Protein AF-A0A7S1CZY0-F1 (afdb_monomer)

Foldseek 3Di:
DVVVVVVVCCVQFNFWAWKWWWADDAQNLQFIWTWTDGAPDIDIFGPGGQPVNDDLVPDPPCPDPVSVVVQQLLQWDQDPPPSPDTDGDPSGNHDTDMDTDHPPGPVVSVVVVVVVVDDDPVRVVPGDSPDHRPPDPDPDDDDPDDDPDTQKDKDKAFAPDKDWAFDDQQKKKWWFKKFKHFDPVLQQFFAWKWKFWDPDPVDPPTDTPDIAHPPPRGMDTDGDIDHWDFDFDPDVDDDDTDTGTGIIHMHTDTPDPDDDPRRRGMMMIIMIGMDGDPPPPPPPPPPPPDPPPPPDDDDDDDDDDDDDD

Nearest PDB structures (foldseek):
  7vmf-assembly1_E  TM=8.086E-01  e=1.384E-05  Arabidopsis thaliana
  1xe0-assembly2_H  TM=6.151E-01  e=1.421E-04  Xenopus laevis
  1xb9-assembly2_F  TM=5.468E-01  e=1.027E-04  Xenopus laevis
  1xe0-assembly1_E  TM=5.541E-01  e=1.208E-04  Xenopus laevis
  1xb9-assembly2_G  TM=5.543E-01  e=1.208E-04  Xenopus laevis

Sequence (309 aa):
NNNNETKDLEDKYGCILRSKGICWIAGRDDHEIGWHQAGRIIHFNAAKEWYCRTSPDEWDGVDTEEVRALVEAKFYETDNETQKNRVRCEYGDRRQELVFIGTRLQQTALEQALENCLMNDDEMQTHDMDLPMGYYPDPIIPFPVPCMGSQSLFVTARHGQKLHLQIFPEYSFTLDNLALNMGIDDEEDVKAVKVWLDNSYHADRGVLLATLRPQVYEQHSISLPLLPREEQHNHEHGDEAVITDRIIRVEVIPEKHQTKDLMLLCEVHIAGRFEPLPYSALEHEHDDEDDDEEEVDEDGEDCNGCDAN

Organism: Cyclophora tenuis (NCBI:txid216820)

Radius of gyration: 28.57 Å; Cα contacts (8 Å, |Δi|>4): 500; chains: 1; bounding box: 66×59×115 Å

pLDDT: mean 76.85, std 17.93, range [28.66, 96.19]

Solvent-accessible surface area (backbone atoms only — not comparable to full-atom values): 18777 Å² total; per-residue (Å²): 117,67,74,57,55,56,47,54,48,32,75,56,37,17,48,66,46,33,34,43,36,37,33,65,46,90,64,43,69,64,35,37,27,31,39,41,32,49,54,84,49,74,49,78,44,69,62,44,69,39,70,72,80,49,58,86,92,70,48,85,90,51,88,42,72,70,52,41,52,57,55,59,50,48,29,37,44,66,40,87,88,68,76,72,53,70,45,73,39,93,72,31,56,72,56,76,47,78,48,80,42,60,49,77,61,30,61,71,52,46,52,53,55,54,58,71,69,48,79,49,77,70,53,56,73,69,58,57,80,84,50,59,77,71,77,48,96,66,92,68,79,86,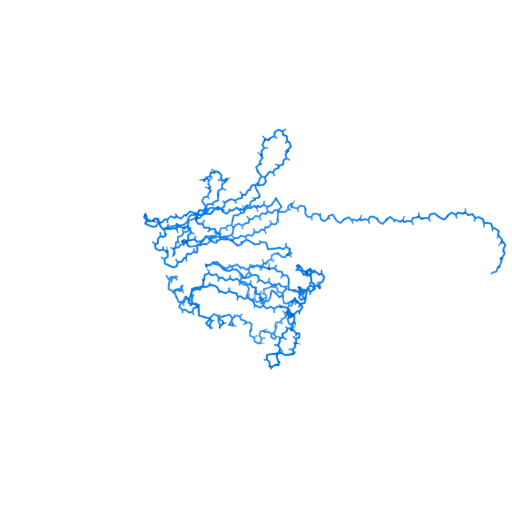77,85,78,82,78,85,63,69,48,58,47,79,46,78,42,27,36,86,40,73,42,76,43,78,50,55,85,47,32,33,38,33,40,41,36,40,32,57,29,64,54,84,90,44,49,85,49,40,56,32,37,38,36,28,44,30,79,47,95,90,43,98,69,40,50,79,75,49,76,32,22,68,99,77,36,39,65,47,80,44,87,45,78,41,66,47,39,72,50,83,73,95,56,102,73,76,95,70,73,46,75,46,60,46,31,41,37,35,46,76,40,59,59,53,99,70,88,64,75,59,55,79,45,40,37,36,40,39,35,29,35,51,45,74,41,100,77,50,85,76,71,78,82,72,78,77,76,74,86,78,77,82,81,76,81,82,83,86,83,84,85,87,80,84,84,88,134

Mean predicted aligned error: 13.78 Å

InterPro domains:
  IPR011629 Zinc chaperone CobW-like, C-terminal [PF07683] (11-118)
  IPR011629 Zinc chaperone CobW-like, C-terminal [SM00833] (9-118)
  IPR036627 CobW-like, C-terminal domain superfamily [G3DSA:3.30.1220.10] (3-118)
  IPR051927 Zinc Chaperone and cDPG Synthetase [PTHR43603] (4-126)

Structure (mmCIF, N/CA/C/O backbone):
data_AF-A0A7S1CZY0-F1
#
_entry.id   AF-A0A7S1CZY0-F1
#
loop_
_atom_site.group_PDB
_atom_site.id
_atom_site.type_symbol
_atom_site.label_atom_id
_atom_site.label_alt_id
_atom_site.label_comp_id
_atom_site.label_asym_id
_atom_site.label_entity_id
_atom_site.label_seq_id
_atom_site.pdbx_PDB_ins_code
_atom_site.Cartn_x
_atom_site.Cartn_y
_atom_site.Cartn_z
_atom_site.occupancy
_atom_site.B_iso_or_equiv
_atom_site.auth_seq_id
_atom_site.auth_comp_id
_atom_site.auth_asym_id
_atom_site.auth_atom_id
_atom_site.pdbx_PDB_model_num
ATOM 1 N N . ASN A 1 1 ? -6.734 -17.410 19.153 1.00 44.62 1 ASN A N 1
ATOM 2 C CA . ASN A 1 1 ? -5.551 -17.921 18.432 1.00 44.62 1 ASN A CA 1
ATOM 3 C C . ASN A 1 1 ? -4.719 -16.819 17.797 1.00 44.62 1 ASN A C 1
ATOM 5 O O . ASN A 1 1 ? -3.513 -16.897 17.950 1.00 44.62 1 ASN A O 1
ATOM 9 N N . ASN A 1 2 ? -5.313 -15.766 17.225 1.00 51.62 2 ASN A N 1
ATOM 10 C CA . ASN A 1 2 ? -4.569 -14.692 16.542 1.00 51.62 2 ASN A CA 1
ATOM 11 C C . ASN A 1 2 ? -3.514 -13.970 17.408 1.00 51.62 2 ASN A C 1
ATOM 13 O O . ASN A 1 2 ? -2.436 -13.683 16.911 1.00 51.62 2 ASN A O 1
ATOM 17 N N . ASN A 1 3 ? -3.760 -13.745 18.707 1.00 54.53 3 ASN A N 1
ATOM 18 C CA . ASN A 1 3 ? -2.792 -13.035 19.566 1.00 54.53 3 ASN A CA 1
ATOM 19 C C . ASN A 1 3 ? -1.454 -13.776 19.752 1.00 54.53 3 ASN A C 1
ATOM 21 O O . ASN A 1 3 ? -0.447 -13.128 20.015 1.00 54.53 3 ASN A O 1
ATOM 25 N N . ASN A 1 4 ? -1.427 -15.110 19.628 1.00 59.81 4 ASN A N 1
ATOM 26 C CA . ASN A 1 4 ? -0.167 -15.855 19.702 1.00 59.81 4 ASN A CA 1
ATOM 27 C C . ASN A 1 4 ? 0.609 -15.746 18.384 1.00 59.81 4 ASN A C 1
ATOM 29 O O . ASN A 1 4 ? 1.804 -15.505 18.419 1.00 59.81 4 ASN A O 1
ATOM 33 N N . GLU A 1 5 ? -0.073 -15.821 17.237 1.00 62.66 5 GLU A N 1
ATOM 34 C CA . GLU A 1 5 ? 0.566 -15.707 15.918 1.00 62.66 5 GLU A CA 1
ATOM 35 C C . GLU A 1 5 ? 1.175 -14.318 15.685 1.00 62.66 5 GLU A C 1
ATOM 37 O O . GLU A 1 5 ? 2.299 -14.215 15.199 1.00 62.66 5 GLU A O 1
ATOM 42 N N . THR A 1 6 ? 0.479 -13.243 16.077 1.00 67.38 6 THR A N 1
ATOM 43 C CA . THR A 1 6 ? 1.032 -11.882 15.980 1.00 67.38 6 THR A CA 1
ATOM 44 C C . THR A 1 6 ? 2.282 -11.733 16.842 1.00 67.38 6 THR A C 1
ATOM 46 O O . THR A 1 6 ? 3.276 -11.166 16.398 1.00 67.38 6 THR A O 1
ATOM 49 N N . LYS A 1 7 ? 2.254 -12.290 18.057 1.00 74.12 7 LYS A N 1
ATOM 50 C CA . LYS A 1 7 ? 3.391 -12.245 18.974 1.00 74.12 7 LYS A CA 1
ATOM 51 C C . LYS A 1 7 ? 4.579 -13.054 18.454 1.00 74.12 7 LYS A C 1
ATOM 53 O O . LYS A 1 7 ? 5.705 -12.580 18.534 1.00 74.12 7 LYS A O 1
ATOM 58 N N . ASP A 1 8 ? 4.329 -14.218 17.861 1.00 81.31 8 ASP A N 1
ATOM 59 C CA . ASP A 1 8 ? 5.374 -15.048 17.255 1.00 81.31 8 ASP A CA 1
ATOM 60 C C . ASP A 1 8 ? 6.050 -14.329 16.070 1.00 81.31 8 ASP A C 1
ATOM 62 O O . ASP A 1 8 ? 7.270 -14.407 15.902 1.00 81.31 8 ASP A O 1
ATOM 66 N N . LEU A 1 9 ? 5.280 -13.589 15.260 1.00 83.88 9 LEU A N 1
ATOM 67 C CA . LEU A 1 9 ? 5.819 -12.763 14.173 1.00 83.88 9 LEU A CA 1
ATOM 68 C C . LEU A 1 9 ? 6.627 -11.571 14.698 1.00 83.88 9 LEU A C 1
ATOM 70 O O . LEU A 1 9 ? 7.701 -11.294 14.167 1.00 83.88 9 LEU A O 1
ATOM 74 N N . GLU A 1 10 ? 6.153 -10.894 15.744 1.00 84.94 10 GLU A N 1
ATOM 75 C CA . GLU A 1 10 ? 6.888 -9.798 16.384 1.00 84.94 10 GLU A CA 1
ATOM 76 C C . GLU A 1 10 ? 8.186 -10.269 17.041 1.00 84.94 10 GLU A C 1
ATOM 78 O O . GLU A 1 10 ? 9.213 -9.602 16.917 1.00 84.94 10 GLU A O 1
ATOM 83 N N . ASP A 1 11 ? 8.172 -11.426 17.701 1.00 88.06 11 ASP A N 1
ATOM 84 C CA . ASP A 1 11 ? 9.371 -12.008 18.303 1.00 88.06 11 ASP A CA 1
ATOM 85 C C . ASP A 1 11 ? 10.395 -12.394 17.219 1.00 88.06 11 ASP A C 1
ATOM 87 O O . ASP A 1 11 ? 11.605 -12.262 17.423 1.00 88.06 11 ASP A O 1
ATOM 91 N N . LYS A 1 12 ? 9.921 -12.825 16.042 1.00 92.06 12 LYS A N 1
ATOM 92 C CA . LYS A 1 12 ? 10.771 -13.227 14.913 1.00 92.06 12 LYS A CA 1
ATOM 93 C C . LYS A 1 12 ? 11.322 -12.049 14.104 1.00 92.06 12 LYS A C 1
ATOM 95 O O . LYS A 1 12 ? 12.491 -12.082 13.725 1.00 92.06 12 LYS A O 1
ATOM 100 N N . TYR A 1 13 ? 10.501 -11.044 13.808 1.00 93.00 13 TYR A N 1
ATOM 101 C CA . TYR A 1 13 ? 10.816 -9.970 12.853 1.00 93.00 13 TYR A CA 1
ATOM 102 C C . TYR A 1 13 ? 10.920 -8.576 13.490 1.00 93.00 13 TYR A C 1
ATOM 104 O O . TYR A 1 13 ? 11.459 -7.650 12.878 1.00 93.00 13 TYR A O 1
ATOM 112 N N . GLY A 1 14 ? 10.452 -8.415 14.725 1.00 90.69 14 GLY A N 1
ATOM 113 C CA . GLY A 1 14 ? 10.196 -7.122 15.351 1.00 90.69 14 GLY A CA 1
ATOM 114 C C . GLY A 1 14 ? 8.805 -6.577 15.024 1.00 90.69 14 GLY A C 1
ATOM 115 O O . GLY A 1 14 ? 8.053 -7.139 14.229 1.00 90.69 14 GLY A O 1
ATOM 116 N N . CYS A 1 15 ? 8.457 -5.447 15.637 1.00 88.44 15 CYS A N 1
ATOM 117 C CA . CYS A 1 15 ? 7.173 -4.791 15.407 1.00 88.44 15 CYS A CA 1
ATOM 118 C C . CYS A 1 15 ? 7.299 -3.819 14.227 1.00 88.44 15 CYS A C 1
ATOM 120 O O . CYS A 1 15 ? 7.799 -2.700 14.382 1.00 88.44 15 CYS A O 1
ATOM 122 N N . ILE A 1 16 ? 6.875 -4.262 13.041 1.00 88.56 16 ILE A N 1
ATOM 123 C CA . ILE A 1 16 ? 6.815 -3.432 11.832 1.00 88.56 16 ILE A CA 1
ATOM 124 C C . ILE A 1 16 ? 5.585 -2.531 11.918 1.00 88.56 16 ILE A C 1
ATOM 126 O O . ILE A 1 16 ? 4.453 -3.004 11.970 1.00 88.56 16 ILE A O 1
ATOM 130 N N . LEU A 1 17 ? 5.803 -1.220 11.882 1.00 84.19 17 LEU A N 1
ATOM 131 C CA . LEU A 1 17 ? 4.729 -0.230 11.920 1.00 84.19 17 LEU A CA 1
ATOM 132 C C . LEU A 1 17 ? 4.288 0.154 10.510 1.00 84.19 17 LEU A C 1
ATOM 134 O O . LEU A 1 17 ? 3.092 0.254 10.232 1.00 84.19 17 LEU A O 1
ATOM 138 N N . ARG A 1 18 ? 5.258 0.387 9.620 1.00 87.31 18 ARG A N 1
ATOM 139 C CA . ARG A 1 18 ? 5.032 0.750 8.219 1.00 87.31 18 ARG A CA 1
ATOM 140 C C . ARG A 1 18 ? 6.144 0.212 7.339 1.00 87.31 18 ARG A C 1
ATOM 142 O O . ARG A 1 18 ? 7.279 0.056 7.786 1.00 87.31 18 ARG A O 1
ATOM 149 N N . SER A 1 19 ? 5.836 0.032 6.068 1.00 92.06 19 SER A N 1
ATOM 150 C CA . SER A 1 19 ? 6.824 -0.210 5.035 1.00 92.06 19 SER A CA 1
ATOM 151 C C . SER A 1 19 ? 6.360 0.379 3.716 1.00 92.06 19 SER A C 1
ATOM 153 O O . SER A 1 19 ? 5.166 0.490 3.436 1.00 92.06 19 SER A O 1
ATOM 155 N N . LYS A 1 20 ? 7.318 0.836 2.923 1.00 93.44 20 LYS A N 1
ATOM 156 C CA . LYS A 1 20 ? 7.064 1.407 1.607 1.00 93.44 20 LYS A CA 1
ATOM 157 C C . LYS A 1 20 ? 8.211 1.033 0.695 1.00 93.44 20 LYS A C 1
ATOM 159 O O . LYS A 1 20 ? 9.346 0.928 1.155 1.00 93.44 20 LYS A O 1
ATOM 164 N N . GLY A 1 21 ? 7.924 0.889 -0.580 1.00 92.88 21 GLY A N 1
ATOM 165 C CA . GLY A 1 21 ? 8.965 0.677 -1.552 1.00 92.88 21 GLY A CA 1
ATOM 166 C C . GLY A 1 21 ? 8.413 0.376 -2.919 1.00 92.88 21 GLY A C 1
ATOM 167 O O . GLY A 1 21 ? 7.241 0.630 -3.199 1.00 92.88 21 GLY A O 1
ATOM 168 N N . ILE A 1 22 ? 9.287 -0.176 -3.735 1.00 92.69 22 ILE A N 1
ATOM 169 C CA . ILE A 1 22 ? 8.970 -0.689 -5.053 1.00 92.69 22 ILE A CA 1
ATOM 170 C C . ILE A 1 22 ? 9.457 -2.125 -5.122 1.00 92.69 22 ILE A C 1
ATOM 172 O O . ILE A 1 22 ? 10.496 -2.467 -4.543 1.00 92.69 22 ILE A O 1
ATOM 176 N N . CYS A 1 23 ? 8.690 -2.963 -5.801 1.00 93.00 23 CYS A N 1
ATOM 177 C CA . CYS A 1 23 ? 9.082 -4.319 -6.059 1.00 93.00 23 CYS A CA 1
ATOM 178 C C . CYS A 1 23 ? 8.834 -4.772 -7.497 1.00 93.00 23 CYS A C 1
ATOM 180 O O . CYS A 1 23 ?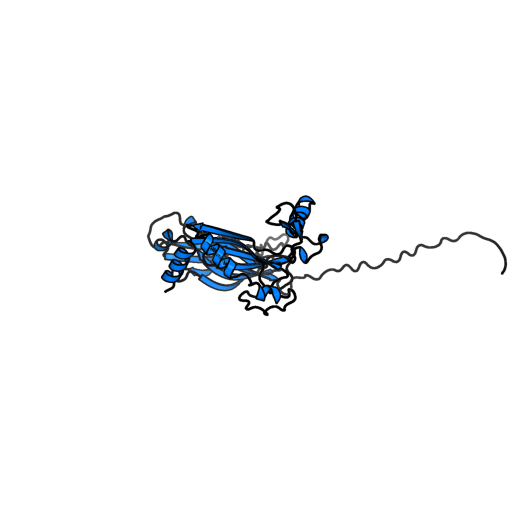 7.900 -4.355 -8.173 1.00 93.00 23 CYS A O 1
ATOM 182 N N . TRP A 1 24 ? 9.708 -5.655 -7.953 1.00 92.31 24 TRP A N 1
ATOM 183 C CA . TRP A 1 24 ? 9.563 -6.480 -9.130 1.00 92.31 24 TRP A CA 1
ATOM 184 C C . TRP A 1 24 ? 8.946 -7.819 -8.712 1.00 92.31 24 TRP A C 1
ATOM 186 O O . TRP A 1 24 ? 9.440 -8.488 -7.801 1.00 92.31 24 TRP A O 1
ATOM 196 N N . ILE A 1 25 ? 7.830 -8.186 -9.338 1.00 90.19 25 ILE A N 1
ATOM 197 C CA . ILE A 1 25 ? 7.109 -9.432 -9.073 1.00 90.19 25 ILE A CA 1
ATOM 198 C C . ILE A 1 25 ? 7.138 -10.267 -10.350 1.00 90.19 25 ILE A C 1
ATOM 200 O O . ILE A 1 25 ? 6.718 -9.784 -11.398 1.00 90.19 25 ILE A O 1
ATOM 204 N N . ALA A 1 26 ? 7.597 -11.513 -10.243 1.00 88.19 26 ALA A N 1
ATOM 205 C CA . ALA A 1 26 ? 7.656 -12.450 -11.360 1.00 88.19 26 ALA A CA 1
ATOM 206 C C . ALA A 1 26 ? 6.277 -12.635 -12.015 1.00 88.19 26 ALA A C 1
ATOM 208 O O . ALA A 1 26 ? 5.272 -12.829 -11.321 1.00 88.19 26 ALA A O 1
ATOM 209 N N . GLY A 1 27 ? 6.220 -12.569 -13.347 1.00 84.56 27 GLY A N 1
ATOM 210 C CA . GLY A 1 27 ? 4.968 -12.582 -14.110 1.00 84.56 27 GLY A CA 1
ATOM 211 C C . GLY A 1 27 ? 4.267 -11.220 -14.181 1.00 84.56 27 GLY A C 1
ATOM 212 O O . GLY A 1 27 ? 3.193 -11.128 -14.766 1.00 84.56 27 GLY A O 1
ATOM 213 N N . ARG A 1 28 ? 4.850 -10.167 -13.590 1.00 85.56 28 ARG A N 1
ATOM 214 C CA . ARG A 1 28 ? 4.468 -8.751 -13.758 1.00 85.56 28 ARG A CA 1
ATOM 215 C C . ARG A 1 28 ? 5.679 -7.917 -14.168 1.00 85.56 28 ARG A C 1
ATOM 217 O O . ARG A 1 28 ? 5.981 -6.869 -13.602 1.00 85.56 28 ARG A O 1
ATOM 224 N N . ASP A 1 29 ? 6.376 -8.423 -15.166 1.00 88.69 29 ASP A N 1
ATOM 225 C CA . ASP A 1 29 ? 7.713 -7.998 -15.563 1.00 88.69 29 ASP A CA 1
ATOM 226 C C . ASP A 1 29 ? 7.773 -6.644 -16.282 1.00 88.69 29 ASP A C 1
ATOM 228 O O . ASP A 1 29 ? 8.843 -6.039 -16.419 1.00 88.69 29 ASP A O 1
ATOM 232 N N . ASP A 1 30 ? 6.617 -6.142 -16.705 1.00 86.62 30 ASP A N 1
ATOM 233 C CA . ASP A 1 30 ? 6.486 -4.872 -17.414 1.00 86.62 30 ASP A CA 1
ATOM 234 C C . ASP A 1 30 ? 6.476 -3.657 -16.477 1.00 86.62 30 ASP A C 1
ATOM 236 O O . ASP A 1 30 ? 6.883 -2.568 -16.881 1.00 86.62 30 ASP A O 1
ATOM 240 N N . HIS A 1 31 ? 6.059 -3.836 -15.218 1.00 86.19 31 HIS A N 1
ATOM 241 C CA . HIS A 1 31 ? 5.767 -2.723 -14.314 1.00 86.19 31 HIS A CA 1
ATOM 242 C C . HIS A 1 31 ? 6.521 -2.807 -12.989 1.00 86.19 31 HIS A C 1
ATOM 244 O O . HIS A 1 31 ? 6.699 -3.872 -12.395 1.00 86.19 31 HIS A O 1
ATOM 250 N N . GLU A 1 32 ? 6.900 -1.638 -12.491 1.00 89.25 32 GLU A N 1
ATOM 251 C CA . GLU A 1 32 ? 7.290 -1.419 -11.108 1.00 89.25 32 GLU A CA 1
ATOM 252 C C . GLU A 1 32 ? 6.039 -1.533 -10.226 1.00 89.25 32 GLU A C 1
ATOM 254 O O . GLU A 1 32 ? 5.049 -0.827 -10.442 1.00 89.25 32 GLU A O 1
ATOM 259 N N . ILE A 1 33 ? 6.059 -2.417 -9.226 1.00 88.12 33 ILE A N 1
ATOM 260 C CA . ILE A 1 33 ? 4.943 -2.579 -8.291 1.00 88.12 33 ILE A CA 1
ATOM 261 C C . ILE A 1 33 ? 5.215 -1.752 -7.037 1.00 88.12 33 ILE A C 1
ATOM 263 O O . ILE A 1 33 ? 6.169 -1.991 -6.305 1.00 88.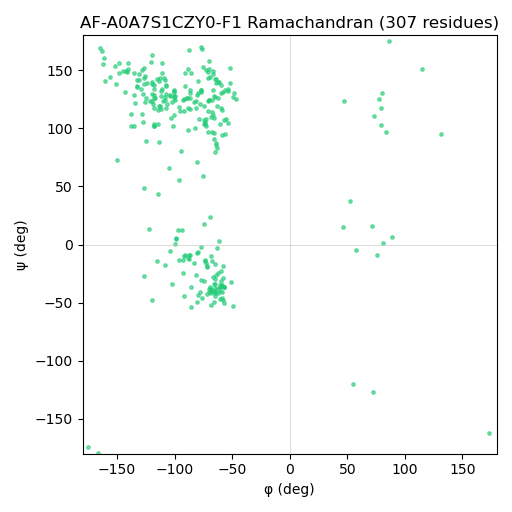12 33 ILE A O 1
ATOM 267 N N . GLY A 1 34 ? 4.355 -0.781 -6.751 1.00 88.69 34 GLY A N 1
ATOM 268 C CA . GLY A 1 34 ? 4.372 -0.038 -5.499 1.00 88.69 34 GLY A CA 1
ATOM 269 C C . GLY A 1 34 ? 4.021 -0.941 -4.318 1.00 88.69 34 GLY A C 1
ATOM 270 O O . GLY A 1 34 ? 2.991 -1.613 -4.322 1.00 88.69 34 GLY A O 1
ATOM 271 N N . TRP A 1 35 ? 4.868 -0.935 -3.290 1.00 90.88 35 TRP A N 1
ATOM 272 C CA . TRP A 1 35 ? 4.644 -1.589 -2.002 1.00 90.88 35 TRP A CA 1
ATOM 273 C C . TRP A 1 35 ? 4.245 -0.539 -0.972 1.00 90.88 35 TRP A C 1
ATOM 275 O O . TRP A 1 35 ? 5.013 0.386 -0.684 1.00 90.88 35 TRP A O 1
ATOM 285 N N . HIS A 1 36 ? 3.079 -0.705 -0.352 1.00 87.56 36 HIS A N 1
ATOM 286 C CA . HIS A 1 36 ? 2.606 0.187 0.701 1.00 87.56 36 HIS A CA 1
ATOM 287 C C . HIS A 1 36 ? 1.983 -0.618 1.832 1.00 87.56 36 HIS A C 1
ATOM 289 O O . HIS A 1 36 ? 0.912 -1.190 1.676 1.00 87.56 36 HIS A O 1
ATOM 295 N N . GLN A 1 37 ? 2.613 -0.632 3.001 1.00 88.06 37 GLN A N 1
ATOM 296 C CA . GLN A 1 37 ? 2.026 -1.215 4.197 1.00 88.06 37 GLN A CA 1
ATOM 297 C C . GLN A 1 37 ? 2.043 -0.215 5.339 1.00 88.06 37 GLN A C 1
ATOM 299 O O . GLN A 1 37 ? 3.014 0.502 5.591 1.00 88.06 37 GLN A O 1
ATOM 304 N N . ALA A 1 38 ? 0.935 -0.197 6.062 1.00 81.62 38 ALA A N 1
ATOM 305 C CA . ALA A 1 38 ? 0.852 0.469 7.338 1.00 81.62 38 ALA A CA 1
ATOM 306 C C . ALA A 1 38 ? -0.037 -0.371 8.257 1.00 81.62 38 ALA A C 1
ATOM 308 O O . ALA A 1 38 ? -1.139 -0.792 7.884 1.00 81.62 38 ALA A O 1
ATOM 309 N N . GLY A 1 39 ? 0.444 -0.627 9.472 1.00 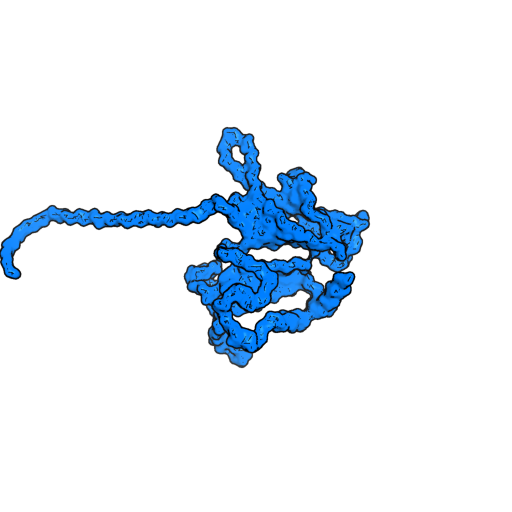77.38 39 GLY A N 1
ATOM 310 C CA . GLY A 1 39 ? -0.226 -1.519 10.411 1.00 77.38 39 GLY A CA 1
ATOM 311 C C . GLY A 1 39 ? -0.475 -2.899 9.808 1.00 77.38 39 GLY A C 1
ATOM 312 O O . GLY A 1 39 ? 0.447 -3.585 9.386 1.00 77.38 39 GLY A O 1
ATOM 313 N N . ARG A 1 40 ? -1.738 -3.309 9.729 1.00 73.94 40 ARG A N 1
ATOM 314 C CA . ARG A 1 40 ? -2.115 -4.641 9.228 1.00 73.94 40 ARG A CA 1
ATOM 315 C C . ARG A 1 40 ? -2.579 -4.659 7.769 1.00 73.94 40 ARG A C 1
ATOM 317 O O . ARG A 1 40 ? -2.909 -5.727 7.268 1.00 73.94 40 ARG A O 1
ATOM 324 N N . ILE A 1 41 ? -2.601 -3.511 7.082 1.00 78.38 41 ILE A N 1
ATOM 325 C CA . ILE A 1 41 ? -2.929 -3.457 5.650 1.00 78.38 41 ILE A CA 1
ATOM 326 C C . ILE A 1 41 ? -1.649 -3.336 4.844 1.00 78.38 41 ILE A C 1
ATOM 328 O O . ILE A 1 41 ? -0.831 -2.454 5.104 1.00 78.38 41 ILE A O 1
ATOM 332 N N . ILE A 1 42 ? -1.550 -4.178 3.823 1.00 83.50 42 ILE A N 1
ATOM 333 C CA . ILE A 1 42 ? -0.636 -4.020 2.703 1.00 83.50 42 ILE A CA 1
ATOM 334 C C . ILE A 1 42 ? -1.440 -3.757 1.430 1.00 83.50 42 ILE A C 1
ATOM 336 O O . ILE A 1 42 ? -2.534 -4.292 1.246 1.00 83.50 42 ILE A O 1
ATOM 340 N N . HIS A 1 43 ? -0.896 -2.910 0.574 1.00 81.06 43 HIS A N 1
ATOM 341 C CA . HIS A 1 43 ? -1.449 -2.530 -0.704 1.00 81.06 43 HIS A CA 1
ATOM 342 C C . HIS A 1 43 ? -0.350 -2.609 -1.763 1.00 81.06 43 HIS A C 1
ATOM 344 O O . HIS A 1 43 ? 0.770 -2.142 -1.539 1.00 81.06 43 HIS A O 1
ATOM 350 N N . PHE A 1 44 ? -0.708 -3.187 -2.908 1.00 83.56 44 PHE A N 1
ATOM 351 C CA . PHE A 1 44 ? 0.123 -3.265 -4.100 1.00 83.56 44 PHE A CA 1
ATOM 352 C C . PHE A 1 44 ? -0.571 -2.527 -5.238 1.00 83.56 44 PHE A C 1
ATOM 354 O O . PHE A 1 44 ? -1.779 -2.676 -5.419 1.00 83.56 44 PHE A O 1
ATOM 361 N N . ASN A 1 45 ? 0.178 -1.755 -6.014 1.00 79.69 45 ASN A N 1
ATOM 362 C CA . ASN A 1 45 ? -0.315 -1.094 -7.220 1.00 79.69 45 ASN A CA 1
ATOM 363 C C . ASN A 1 45 ? 0.754 -1.110 -8.307 1.00 79.69 45 ASN A C 1
ATOM 365 O O . ASN A 1 45 ? 1.934 -1.026 -7.996 1.00 79.69 45 ASN A O 1
ATOM 369 N N . ALA A 1 46 ? 0.357 -1.155 -9.577 1.00 80.56 46 ALA A N 1
ATOM 370 C CA . ALA A 1 46 ? 1.271 -0.785 -10.651 1.00 80.56 46 ALA A CA 1
ATOM 371 C C . ALA A 1 46 ? 1.632 0.703 -10.486 1.00 80.56 46 ALA A C 1
ATOM 373 O O . ALA A 1 46 ? 0.744 1.559 -10.451 1.00 80.56 46 ALA A O 1
ATOM 374 N N . ALA A 1 47 ? 2.917 0.995 -10.290 1.00 80.56 47 ALA A N 1
ATOM 375 C CA . ALA A 1 47 ? 3.417 2.352 -10.102 1.00 80.56 47 ALA A CA 1
ATOM 376 C C . ALA A 1 47 ? 3.694 3.017 -11.456 1.00 80.56 47 ALA A C 1
ATOM 378 O O . ALA A 1 47 ? 3.166 4.094 -11.724 1.00 80.56 47 ALA A O 1
ATOM 379 N N . LYS A 1 48 ? 4.497 2.358 -12.297 1.00 82.62 48 LYS A N 1
ATOM 380 C CA . LYS A 1 48 ? 4.847 2.767 -13.665 1.00 82.62 48 LYS A CA 1
ATOM 381 C C . LYS A 1 48 ? 5.468 1.596 -14.423 1.00 82.62 48 LYS A C 1
ATOM 383 O O . LYS A 1 48 ? 5.837 0.597 -13.804 1.00 82.62 48 LYS A O 1
ATOM 388 N N . GLU A 1 49 ? 5.635 1.733 -15.729 1.00 86.81 49 GLU A N 1
ATOM 389 C CA . GLU A 1 49 ? 6.494 0.828 -16.494 1.00 86.81 49 GLU A CA 1
ATOM 390 C C . GLU A 1 49 ? 7.969 1.002 -16.100 1.00 86.81 49 GLU A C 1
ATOM 392 O O . GLU A 1 49 ? 8.413 2.088 -15.707 1.00 86.81 49 GLU A O 1
ATOM 397 N N . TRP A 1 50 ? 8.739 -0.082 -16.190 1.00 90.75 50 TRP A N 1
ATOM 398 C CA . TRP A 1 50 ? 10.193 -0.008 -16.034 1.00 90.75 50 TRP A CA 1
ATOM 399 C C . TRP A 1 50 ? 10.808 0.836 -17.154 1.00 90.75 50 TRP A C 1
ATOM 401 O O . TRP A 1 50 ? 10.402 0.720 -18.308 1.00 90.75 50 TRP A O 1
ATOM 411 N N . TYR A 1 51 ? 11.835 1.639 -16.863 1.00 91.62 51 TYR A N 1
ATOM 412 C CA . TYR A 1 51 ? 12.435 2.509 -17.886 1.00 91.62 51 TYR A CA 1
ATOM 413 C C . TYR A 1 51 ? 13.054 1.722 -19.045 1.00 91.62 51 TYR A C 1
ATOM 415 O O . TYR A 1 51 ? 13.170 2.228 -20.155 1.00 91.62 51 TYR A O 1
ATOM 423 N N . CYS A 1 52 ? 13.450 0.469 -18.813 1.00 91.00 52 CYS A N 1
ATOM 424 C CA . CYS A 1 52 ? 13.919 -0.426 -19.868 1.00 91.00 52 CYS A CA 1
ATOM 425 C C . CYS A 1 52 ? 12.844 -0.883 -20.868 1.00 91.00 52 CYS A C 1
ATOM 427 O O . CYS A 1 52 ? 13.206 -1.505 -21.868 1.00 91.00 52 CYS A O 1
ATOM 429 N N . ARG A 1 53 ? 11.560 -0.610 -20.608 1.00 89.38 53 ARG A N 1
ATOM 430 C CA . ARG A 1 53 ? 10.432 -0.934 -21.497 1.00 89.38 53 ARG A CA 1
ATOM 431 C C . ARG A 1 53 ? 10.059 0.205 -22.440 1.00 89.38 53 ARG A C 1
ATOM 433 O O . ARG A 1 53 ? 9.518 -0.068 -23.506 1.00 89.38 53 ARG A O 1
ATOM 440 N N . THR A 1 54 ? 10.375 1.439 -22.070 1.00 88.12 54 THR A N 1
ATOM 441 C CA . THR A 1 54 ? 10.017 2.647 -22.817 1.00 88.12 54 THR A CA 1
ATOM 442 C C . THR A 1 54 ? 11.243 3.305 -23.435 1.00 88.12 54 THR A C 1
ATOM 444 O O . THR A 1 54 ? 12.384 3.099 -22.998 1.00 88.12 54 THR A O 1
ATOM 447 N N . SER A 1 55 ? 11.032 4.087 -24.493 1.00 88.38 55 SER A N 1
ATOM 448 C CA . SER A 1 55 ? 12.122 4.868 -25.073 1.00 88.38 55 SER A CA 1
ATOM 449 C C . SER A 1 55 ? 12.526 6.013 -24.125 1.00 88.38 55 SER A C 1
ATOM 451 O O . SER A 1 55 ? 11.680 6.518 -23.387 1.00 88.38 55 SER A O 1
ATOM 453 N N . PRO A 1 56 ? 13.797 6.469 -24.124 1.00 87.69 56 PRO A N 1
ATOM 454 C CA . PRO A 1 56 ? 14.241 7.557 -23.244 1.00 87.69 56 PRO A CA 1
ATOM 455 C C . PRO A 1 56 ? 13.489 8.887 -23.392 1.00 87.69 56 PRO A C 1
ATOM 457 O O . PRO A 1 56 ? 13.573 9.731 -22.498 1.00 87.69 56 PRO A O 1
ATOM 460 N N . ASP A 1 57 ? 12.788 9.081 -24.510 1.00 87.88 57 ASP A N 1
ATOM 461 C CA . ASP A 1 57 ? 11.965 10.263 -24.779 1.00 87.88 57 ASP A CA 1
ATOM 462 C C . ASP A 1 57 ? 10.560 10.156 -24.148 1.00 87.88 57 ASP A C 1
ATOM 464 O O . ASP A 1 57 ? 9.890 11.169 -23.972 1.00 87.88 57 ASP A O 1
ATOM 468 N N . GLU A 1 58 ? 10.139 8.953 -23.744 1.00 86.19 58 GLU A N 1
ATOM 469 C CA . GLU A 1 58 ? 8.866 8.659 -23.060 1.00 86.19 58 GLU A CA 1
ATOM 470 C C . GLU A 1 58 ? 9.034 8.540 -21.533 1.00 86.19 58 GLU A C 1
ATOM 472 O O . GLU A 1 58 ? 8.112 8.158 -20.815 1.00 86.19 58 GLU A O 1
ATOM 477 N N . TRP A 1 59 ? 10.230 8.808 -21.004 1.00 89.06 59 TRP A N 1
ATOM 478 C CA . TRP A 1 59 ? 10.493 8.683 -19.573 1.00 89.06 59 TRP A CA 1
ATOM 479 C C . TRP A 1 59 ? 9.864 9.828 -18.769 1.00 89.06 59 TRP A C 1
ATOM 481 O O . TRP A 1 59 ? 10.394 10.939 -18.715 1.00 89.06 59 TRP A O 1
ATOM 491 N N . ASP A 1 60 ? 8.789 9.518 -18.045 1.00 81.94 60 ASP A N 1
ATOM 492 C CA . ASP A 1 60 ? 8.110 10.465 -17.156 1.00 81.94 60 ASP A CA 1
ATOM 493 C C . ASP A 1 60 ? 9.032 11.046 -16.067 1.00 81.94 60 ASP A C 1
ATOM 495 O O . ASP A 1 60 ? 9.717 10.321 -15.329 1.00 81.94 60 ASP A O 1
ATOM 499 N N . GLY A 1 61 ? 8.994 12.376 -15.922 1.00 81.88 61 GLY A N 1
ATOM 500 C CA . GLY A 1 61 ? 9.705 13.126 -14.879 1.00 81.88 61 GLY A CA 1
ATOM 501 C C . GLY A 1 61 ? 11.226 13.193 -15.057 1.00 81.88 61 GLY A C 1
ATOM 502 O O . GLY A 1 61 ? 11.940 13.515 -14.102 1.00 81.88 61 GLY A O 1
ATOM 503 N N . VAL A 1 62 ? 11.734 12.870 -16.251 1.00 86.62 62 VAL A N 1
ATOM 504 C CA . VAL A 1 62 ? 13.160 12.924 -16.609 1.00 86.62 62 VAL A CA 1
ATOM 505 C C . VAL A 1 62 ? 13.433 14.145 -17.494 1.00 86.62 62 VAL A C 1
ATOM 507 O O . VAL A 1 62 ? 13.814 14.038 -18.654 1.00 86.62 62 VAL A O 1
ATOM 510 N N . ASP A 1 63 ? 13.257 15.335 -16.920 1.00 88.19 63 ASP A N 1
ATOM 511 C CA . ASP A 1 63 ? 13.330 16.600 -17.673 1.00 88.19 63 ASP A CA 1
ATOM 512 C C . ASP A 1 63 ? 14.751 17.178 -17.784 1.00 88.19 63 ASP A C 1
ATOM 514 O O . ASP A 1 63 ? 14.987 18.172 -18.474 1.00 88.19 63 ASP A O 1
ATOM 518 N N . THR A 1 64 ? 15.716 16.604 -17.061 1.00 90.62 64 THR A N 1
ATOM 519 C CA . THR A 1 64 ? 17.095 17.099 -17.017 1.00 90.62 64 THR A CA 1
ATOM 520 C C . THR A 1 64 ? 18.097 15.992 -17.300 1.00 90.62 64 THR A C 1
ATOM 522 O O . THR A 1 64 ? 17.896 14.830 -16.946 1.00 90.62 64 THR A O 1
ATOM 525 N N . GLU A 1 65 ? 19.233 16.377 -17.880 1.00 90.56 65 GLU A N 1
ATOM 526 C CA . GLU A 1 65 ? 20.333 15.452 -18.166 1.00 90.56 65 GLU A CA 1
ATOM 527 C C . GLU A 1 65 ? 20.879 14.787 -16.891 1.00 90.56 65 GLU A C 1
ATOM 529 O O . GLU A 1 65 ? 21.285 13.630 -16.902 1.00 90.56 65 GLU A O 1
ATOM 534 N N . GLU A 1 66 ? 20.834 15.491 -15.756 1.00 91.62 66 GLU A N 1
ATOM 535 C CA . GLU A 1 66 ? 21.228 14.934 -14.459 1.00 91.62 66 GLU A CA 1
ATOM 536 C C . GLU A 1 66 ? 20.300 13.791 -14.027 1.00 91.62 66 GLU A C 1
ATOM 538 O O . GLU A 1 66 ? 20.774 12.740 -13.593 1.00 91.62 66 GLU A O 1
ATOM 543 N N . VAL A 1 67 ? 18.980 13.964 -14.172 1.00 89.31 67 VAL A N 1
ATOM 544 C CA . VAL A 1 67 ? 18.002 12.913 -13.850 1.00 89.31 67 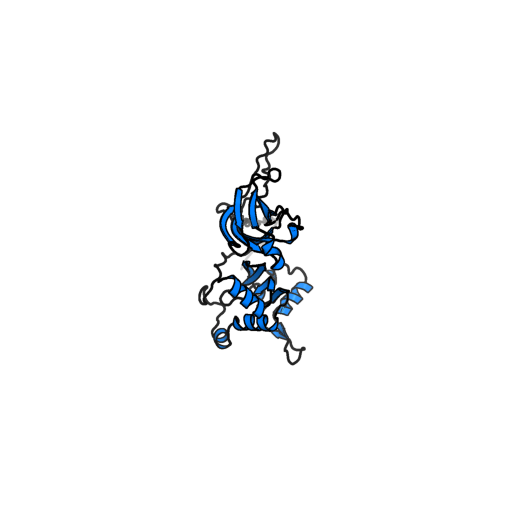VAL A CA 1
ATOM 545 C C . VAL A 1 67 ? 18.121 11.760 -14.844 1.00 89.31 67 VAL A C 1
ATOM 547 O O . VAL A 1 67 ? 18.096 10.600 -14.428 1.00 89.31 67 VAL A O 1
ATOM 550 N N . ARG A 1 68 ? 18.342 12.056 -16.130 1.00 90.69 68 ARG A N 1
ATOM 551 C CA . ARG A 1 68 ? 18.578 11.043 -17.167 1.00 90.69 68 ARG A CA 1
ATOM 552 C C . ARG A 1 68 ? 19.786 10.176 -16.835 1.00 90.69 68 ARG A C 1
ATOM 554 O O . ARG A 1 68 ? 19.662 8.955 -16.805 1.00 90.69 68 ARG A O 1
ATOM 561 N N . ALA A 1 69 ? 20.909 10.784 -16.460 1.00 89.69 69 ALA A N 1
ATOM 562 C CA . ALA A 1 69 ? 22.106 10.055 -16.050 1.00 89.69 69 ALA A CA 1
ATOM 563 C C . ALA A 1 69 ? 21.868 9.164 -14.814 1.00 89.69 69 ALA A C 1
ATOM 565 O O . ALA A 1 69 ? 22.436 8.073 -14.719 1.00 89.69 69 ALA A O 1
ATOM 566 N N . LEU A 1 70 ? 21.020 9.589 -13.866 1.00 89.25 70 LEU A N 1
ATOM 567 C CA . LEU A 1 70 ? 20.627 8.767 -12.712 1.00 89.25 70 LEU A CA 1
ATOM 568 C C . LEU A 1 70 ? 19.740 7.583 -13.108 1.00 89.25 70 LEU A C 1
ATOM 570 O O . LEU A 1 70 ? 19.861 6.511 -12.512 1.00 89.25 70 LEU A O 1
ATOM 574 N N . VAL A 1 71 ? 18.850 7.764 -14.085 1.00 89.62 71 VAL A N 1
ATOM 575 C CA . VAL A 1 71 ? 18.020 6.682 -14.621 1.00 89.62 71 VAL A CA 1
ATOM 576 C C . VAL A 1 71 ? 18.885 5.686 -15.380 1.00 89.62 71 VAL A C 1
ATOM 578 O O . VAL A 1 71 ? 18.892 4.509 -15.032 1.00 89.62 71 VAL A O 1
ATOM 581 N N . GLU A 1 72 ? 19.704 6.154 -16.319 1.00 90.19 72 GLU A N 1
ATOM 582 C CA . GLU A 1 72 ? 20.644 5.320 -17.072 1.00 90.19 72 GLU A CA 1
ATOM 583 C C . GLU A 1 72 ? 21.609 4.566 -16.158 1.00 90.19 72 GLU A C 1
ATOM 585 O O . GLU A 1 72 ? 21.920 3.402 -16.398 1.00 90.19 72 GLU A O 1
ATOM 590 N N . ALA A 1 73 ? 22.042 5.184 -15.057 1.00 87.75 73 ALA A N 1
ATOM 591 C CA . ALA A 1 73 ? 22.885 4.526 -14.073 1.00 87.75 73 ALA A CA 1
ATOM 592 C C . ALA A 1 73 ? 22.247 3.254 -13.480 1.00 87.75 73 ALA A C 1
ATOM 594 O O . ALA A 1 73 ? 22.988 2.340 -13.119 1.00 87.75 73 ALA A O 1
ATOM 595 N N . LYS A 1 74 ? 20.915 3.169 -13.399 1.00 88.12 74 LYS A N 1
ATOM 596 C CA . LYS A 1 74 ? 20.202 1.998 -12.860 1.00 88.12 74 LYS A CA 1
ATOM 597 C C . LYS A 1 74 ? 20.260 0.783 -13.782 1.00 88.12 74 LYS A C 1
ATOM 599 O O . LYS A 1 74 ? 20.092 -0.327 -13.304 1.00 88.12 74 LYS A O 1
ATOM 604 N N . PHE A 1 75 ? 20.564 0.980 -15.064 1.00 89.94 75 PHE A N 1
ATOM 605 C CA . PHE A 1 75 ? 20.748 -0.104 -16.032 1.00 89.94 75 PHE A CA 1
ATOM 606 C C . PHE A 1 75 ? 22.093 -0.814 -15.890 1.00 89.94 75 PHE A C 1
ATOM 608 O O . PHE A 1 75 ? 22.382 -1.735 -16.653 1.00 89.94 75 PHE A O 1
ATOM 615 N N . TYR A 1 76 ? 22.952 -0.363 -14.975 1.00 87.25 76 TYR A N 1
ATOM 616 C CA . TYR A 1 76 ? 24.275 -0.927 -14.788 1.00 87.25 76 TYR A CA 1
ATOM 617 C C . TYR A 1 76 ? 24.511 -1.298 -13.333 1.00 87.25 76 TYR A C 1
ATOM 619 O O . TYR A 1 76 ? 24.402 -0.457 -12.440 1.00 87.25 76 TYR A O 1
ATOM 627 N N . GLU A 1 77 ? 24.969 -2.521 -13.119 1.00 79.69 77 GLU A N 1
ATOM 628 C CA . GLU A 1 77 ? 25.451 -2.986 -11.829 1.00 79.69 77 GLU A CA 1
ATOM 629 C C . GLU A 1 77 ? 26.954 -2.734 -11.704 1.00 79.69 77 GLU A C 1
ATOM 631 O O . GLU A 1 77 ? 27.708 -2.727 -12.684 1.00 79.69 77 GLU A O 1
ATOM 636 N N . THR A 1 78 ? 27.393 -2.466 -10.476 1.00 69.19 78 THR A N 1
ATOM 637 C CA . THR A 1 78 ? 28.816 -2.299 -10.177 1.00 69.19 78 THR A CA 1
ATOM 638 C C . THR A 1 78 ? 29.388 -3.662 -9.837 1.00 69.19 78 THR A C 1
ATOM 640 O O . THR A 1 78 ? 28.884 -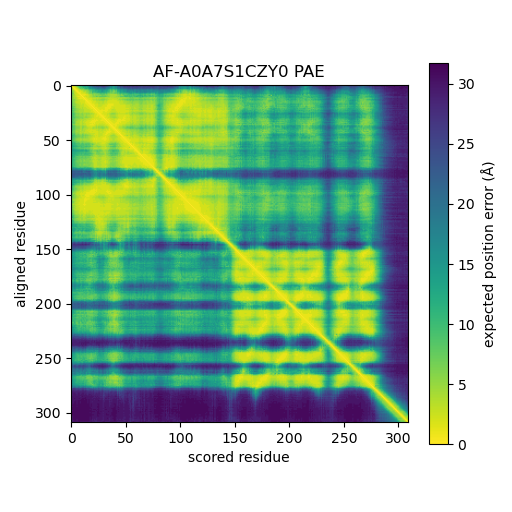4.325 -8.937 1.00 69.19 78 THR A O 1
ATOM 643 N N . ASP A 1 79 ? 30.452 -4.062 -10.529 1.00 64.75 79 ASP A N 1
ATOM 644 C CA . ASP A 1 79 ? 31.175 -5.282 -10.189 1.00 64.75 79 ASP A CA 1
ATOM 645 C C . ASP A 1 79 ? 31.702 -5.191 -8.745 1.00 64.75 79 ASP A C 1
ATOM 647 O O . ASP A 1 79 ? 32.537 -4.335 -8.417 1.00 64.75 79 ASP A O 1
ATOM 651 N N . ASN A 1 80 ? 31.187 -6.076 -7.887 1.00 57.94 80 ASN A N 1
ATOM 652 C CA . ASN A 1 80 ? 31.488 -6.139 -6.460 1.00 57.94 80 ASN A CA 1
ATOM 653 C C . ASN A 1 80 ? 32.986 -6.360 -6.180 1.00 57.94 80 ASN A C 1
ATOM 655 O O . ASN A 1 80 ? 33.461 -5.981 -5.108 1.00 57.94 80 ASN A O 1
ATOM 659 N N . GLU A 1 81 ? 33.745 -6.924 -7.129 1.00 57.88 81 GLU A N 1
ATOM 660 C CA . GLU A 1 81 ? 35.179 -7.188 -6.956 1.00 57.88 81 GLU A CA 1
ATOM 661 C C . GLU A 1 81 ? 36.065 -5.986 -7.299 1.00 57.88 81 GLU A C 1
ATOM 663 O O . GLU A 1 81 ? 37.086 -5.756 -6.644 1.00 57.88 81 GLU A O 1
ATOM 668 N N . THR A 1 82 ? 35.704 -5.203 -8.318 1.00 59.41 82 THR A N 1
ATOM 669 C CA . THR A 1 82 ? 36.581 -4.135 -8.825 1.00 59.41 82 THR A CA 1
ATOM 670 C C . THR A 1 82 ? 36.105 -2.723 -8.502 1.00 59.41 82 THR A C 1
ATOM 672 O O . THR A 1 82 ? 36.923 -1.801 -8.595 1.00 59.41 82 THR A O 1
ATOM 675 N N . GLN A 1 83 ? 34.826 -2.528 -8.133 1.00 56.78 83 GLN A N 1
ATOM 676 C CA . GLN A 1 83 ? 34.159 -1.226 -7.909 1.00 56.78 83 GLN A CA 1
ATOM 677 C C . GLN A 1 83 ? 34.415 -0.171 -9.010 1.00 56.78 83 GLN A C 1
ATOM 679 O O . GLN A 1 83 ? 34.185 1.023 -8.819 1.00 56.78 83 GLN A O 1
ATOM 684 N N . LYS A 1 84 ? 34.930 -0.594 -10.169 1.00 59.16 84 LYS A N 1
ATOM 685 C CA . LYS A 1 84 ? 35.417 0.272 -11.253 1.00 59.16 84 LYS A CA 1
ATOM 686 C C . LYS A 1 84 ? 34.779 -0.057 -12.589 1.00 59.16 84 LYS A C 1
ATOM 688 O O . LYS A 1 84 ? 34.671 0.833 -13.428 1.00 59.16 84 LYS A O 1
ATOM 693 N N . ASN A 1 85 ? 34.350 -1.300 -12.776 1.00 68.06 85 ASN A N 1
ATOM 694 C CA . ASN A 1 85 ? 33.666 -1.723 -13.982 1.00 68.06 85 ASN A CA 1
ATOM 695 C C . ASN A 1 85 ? 32.162 -1.776 -13.720 1.00 68.06 85 ASN A C 1
ATOM 697 O O . ASN A 1 85 ? 31.702 -2.384 -12.754 1.00 68.06 85 ASN A O 1
ATOM 701 N N . ARG A 1 86 ? 31.412 -1.102 -14.591 1.00 74.62 86 ARG A N 1
ATOM 702 C CA . ARG A 1 86 ? 29.954 -1.153 -14.629 1.00 74.62 86 ARG A CA 1
ATOM 703 C C . ARG A 1 86 ? 29.554 -2.119 -15.733 1.00 74.62 86 ARG A C 1
ATOM 705 O O . ARG A 1 86 ? 29.993 -1.948 -16.871 1.00 74.62 86 ARG A O 1
ATOM 712 N N . VAL A 1 87 ? 28.761 -3.126 -15.398 1.00 80.38 87 VAL A N 1
ATOM 713 C CA . VAL A 1 87 ? 28.230 -4.100 -16.358 1.00 80.38 87 VAL A CA 1
ATOM 714 C C . VAL A 1 87 ? 26.749 -3.809 -16.534 1.00 80.38 87 VAL A C 1
ATOM 716 O O . VAL A 1 87 ? 26.064 -3.498 -15.565 1.00 80.38 87 VAL A O 1
ATOM 719 N N . ARG A 1 88 ? 26.259 -3.843 -17.775 1.00 82.81 88 ARG A N 1
ATOM 720 C CA . ARG A 1 88 ? 24.835 -3.631 -18.044 1.00 82.81 88 ARG A CA 1
ATOM 721 C C . ARG A 1 88 ? 24.040 -4.781 -17.422 1.00 82.81 88 ARG A C 1
ATOM 723 O O . ARG A 1 88 ? 24.363 -5.936 -17.687 1.00 82.81 88 ARG A O 1
ATOM 730 N N . CYS A 1 89 ? 23.042 -4.455 -16.608 1.00 85.19 89 CYS A N 1
ATOM 731 C CA . CYS A 1 89 ? 22.151 -5.433 -16.001 1.00 85.19 89 CYS A CA 1
ATOM 732 C C . CYS A 1 89 ? 21.313 -6.100 -17.098 1.00 85.19 89 CYS A C 1
ATOM 734 O O . CYS A 1 89 ? 20.762 -5.421 -17.971 1.00 85.19 89 CYS A O 1
ATOM 736 N N . GLU A 1 90 ? 21.228 -7.428 -17.051 1.00 85.50 90 GLU A N 1
ATOM 737 C CA . GLU A 1 90 ? 20.438 -8.237 -17.985 1.00 85.50 90 GLU A CA 1
ATOM 738 C C . GLU A 1 90 ? 18.953 -7.848 -17.954 1.00 85.50 90 GLU A C 1
ATOM 740 O O . GLU A 1 90 ? 18.301 -7.788 -18.993 1.00 85.50 90 GLU A O 1
ATOM 745 N N . TYR A 1 91 ? 18.454 -7.468 -16.776 1.00 88.12 91 TYR A N 1
ATOM 746 C CA . TYR A 1 91 ? 17.045 -7.156 -16.535 1.00 88.12 91 TYR A CA 1
ATOM 747 C C . TYR A 1 91 ? 16.731 -5.652 -16.588 1.00 88.12 91 TYR A C 1
ATOM 749 O O . TYR A 1 91 ? 15.633 -5.233 -16.218 1.00 88.12 91 TYR A O 1
ATOM 757 N N . GLY A 1 92 ? 17.659 -4.829 -17.090 1.00 90.81 92 GLY A N 1
ATOM 758 C CA . GLY A 1 92 ? 17.474 -3.382 -17.210 1.00 90.81 92 GLY A CA 1
ATOM 759 C C . GLY A 1 92 ? 17.528 -2.676 -15.856 1.00 90.81 92 GLY A C 1
ATOM 760 O O . GLY A 1 92 ? 18.505 -2.818 -15.131 1.00 90.81 92 GLY A O 1
ATOM 761 N N . ASP A 1 93 ? 16.510 -1.880 -15.532 1.00 92.00 93 ASP A N 1
ATOM 762 C CA . ASP A 1 93 ? 16.414 -1.124 -14.276 1.00 92.00 93 ASP A CA 1
ATOM 763 C C . ASP A 1 93 ? 15.539 -1.800 -13.199 1.00 92.00 93 ASP A C 1
ATOM 765 O O . ASP A 1 93 ? 15.326 -1.212 -12.130 1.00 92.00 93 ASP A O 1
ATOM 769 N N . ARG A 1 94 ? 15.065 -3.026 -13.464 1.00 91.94 94 ARG A N 1
ATOM 770 C CA . ARG A 1 94 ? 14.221 -3.833 -12.568 1.00 91.94 94 ARG A CA 1
ATOM 771 C C . ARG A 1 94 ? 14.936 -4.160 -11.266 1.00 91.94 94 ARG A C 1
ATOM 773 O O . ARG A 1 94 ? 16.036 -4.706 -11.282 1.00 91.94 94 ARG A O 1
ATOM 780 N N . ARG A 1 95 ? 14.313 -3.843 -10.128 1.00 91.00 95 ARG A N 1
ATOM 781 C CA . ARG A 1 95 ? 14.896 -4.084 -8.796 1.00 91.00 95 ARG A CA 1
ATOM 782 C C . ARG A 1 95 ? 13.876 -4.032 -7.664 1.00 91.00 95 ARG A C 1
ATOM 784 O O . ARG A 1 95 ? 12.767 -3.532 -7.828 1.00 91.00 95 ARG A O 1
ATOM 791 N N . GLN A 1 96 ? 14.304 -4.515 -6.500 1.00 92.62 96 GLN A N 1
ATOM 792 C CA . GLN A 1 96 ? 13.581 -4.403 -5.235 1.00 92.62 96 GLN A CA 1
ATOM 793 C C . GLN A 1 96 ? 14.174 -3.261 -4.399 1.00 92.62 96 GLN A C 1
ATOM 795 O O . GLN A 1 96 ? 15.370 -3.268 -4.111 1.00 92.62 96 GLN A O 1
ATOM 800 N N . GLU A 1 97 ? 13.355 -2.312 -3.948 1.00 93.38 97 GLU A N 1
ATOM 801 C CA . GLU A 1 97 ? 13.762 -1.302 -2.963 1.00 93.38 97 GLU A CA 1
ATOM 802 C C . GLU A 1 97 ? 12.667 -1.165 -1.907 1.00 93.38 97 GLU A C 1
ATOM 804 O O . GLU A 1 97 ? 11.645 -0.526 -2.144 1.00 93.38 97 GLU A O 1
ATOM 809 N N . LEU A 1 98 ? 12.873 -1.758 -0.730 1.00 94.88 98 LEU A N 1
ATOM 810 C CA . LEU A 1 98 ? 11.899 -1.747 0.360 1.00 94.88 98 LEU A CA 1
ATOM 811 C C . LEU A 1 98 ? 12.480 -1.076 1.605 1.00 94.88 98 LEU A C 1
ATOM 813 O O . LEU A 1 98 ? 13.621 -1.320 1.995 1.00 94.88 98 LEU A O 1
ATOM 817 N N . VAL A 1 99 ? 11.664 -0.259 2.267 1.00 95.06 99 VAL A N 1
ATOM 818 C CA . VAL A 1 99 ? 11.987 0.385 3.542 1.00 95.06 99 VAL A CA 1
ATOM 819 C C . VAL A 1 99 ? 11.005 -0.096 4.596 1.00 95.06 99 VAL A C 1
ATOM 821 O O . VAL A 1 99 ? 9.795 0.021 4.412 1.00 95.06 99 VAL A O 1
ATOM 824 N N . PHE A 1 100 ? 11.524 -0.570 5.727 1.00 94.12 100 PHE A N 1
ATOM 825 C CA . PHE A 1 100 ? 10.737 -0.974 6.891 1.00 94.12 100 PHE A CA 1
ATOM 826 C C . PHE A 1 100 ? 10.979 -0.012 8.054 1.00 94.12 100 PHE A C 1
ATOM 828 O O . PHE A 1 100 ? 12.117 0.310 8.393 1.00 94.12 100 PHE A O 1
ATOM 835 N N . ILE A 1 101 ? 9.896 0.438 8.683 1.00 91.25 101 ILE A N 1
ATOM 836 C CA . ILE A 1 101 ? 9.905 1.312 9.854 1.00 91.25 101 ILE A CA 1
ATOM 837 C C . ILE A 1 101 ? 9.201 0.570 10.981 1.00 91.25 101 ILE A C 1
ATOM 839 O O . ILE A 1 101 ? 8.042 0.171 10.856 1.00 91.25 101 ILE A O 1
ATOM 843 N N . GLY A 1 102 ? 9.888 0.407 12.104 1.00 90.25 102 GLY A N 1
ATOM 844 C CA . GLY A 1 102 ? 9.350 -0.322 13.238 1.00 90.25 102 GLY A CA 1
ATOM 845 C C . GLY A 1 102 ? 10.249 -0.282 14.461 1.00 90.25 102 GLY A C 1
ATOM 846 O O . GLY A 1 102 ? 11.267 0.411 14.484 1.00 90.25 102 GLY A O 1
ATOM 847 N N . THR A 1 103 ? 9.863 -1.032 15.489 1.00 89.00 103 THR A N 1
ATOM 848 C CA . THR A 1 103 ? 10.609 -1.135 16.748 1.00 89.00 103 THR A CA 1
ATOM 849 C C . THR A 1 103 ? 11.162 -2.545 16.929 1.00 89.00 103 THR A C 1
ATOM 851 O O . THR A 1 103 ? 10.499 -3.531 16.609 1.00 89.00 103 THR A O 1
ATOM 854 N N . ARG A 1 104 ? 12.395 -2.644 17.448 1.00 92.38 104 ARG A N 1
ATOM 855 C CA . ARG A 1 104 ? 13.107 -3.923 17.664 1.00 92.38 104 ARG A CA 1
ATOM 856 C C . ARG A 1 104 ? 13.152 -4.807 16.406 1.00 92.38 104 ARG A C 1
ATOM 858 O O . ARG A 1 104 ? 13.022 -6.023 16.509 1.00 92.38 104 ARG A O 1
ATOM 865 N N . LEU A 1 105 ? 13.306 -4.185 15.235 1.00 94.12 105 LEU A N 1
ATOM 866 C CA . LEU A 1 105 ? 13.372 -4.896 13.960 1.00 94.12 105 LEU A CA 1
ATOM 867 C C . LEU A 1 105 ? 14.545 -5.878 13.954 1.00 94.12 105 LEU A C 1
ATOM 869 O O . LEU A 1 105 ? 15.676 -5.512 14.280 1.00 94.12 105 LEU A O 1
ATOM 873 N N . GLN A 1 106 ? 14.265 -7.115 13.558 1.00 95.62 106 GLN A N 1
ATOM 874 C CA . GLN A 1 106 ? 15.264 -8.166 13.398 1.00 95.62 106 GLN A CA 1
ATOM 875 C C . GLN A 1 106 ? 15.718 -8.186 11.939 1.00 95.62 106 GLN A C 1
ATOM 877 O O . GLN A 1 106 ? 15.229 -8.983 11.142 1.00 95.62 106 GLN A O 1
ATOM 882 N N . GLN A 1 107 ? 16.628 -7.274 11.583 1.00 95.19 107 GLN A N 1
ATOM 883 C CA . GLN A 1 107 ? 17.045 -7.036 10.193 1.00 95.19 107 GLN A CA 1
ATOM 884 C C . GLN A 1 107 ? 17.401 -8.329 9.444 1.00 95.19 107 GLN A C 1
ATOM 886 O O . GLN A 1 107 ? 16.804 -8.612 8.416 1.00 95.19 107 GLN A O 1
ATOM 891 N N . THR A 1 108 ? 18.285 -9.162 9.997 1.00 96.06 108 THR A N 1
ATOM 892 C CA . THR A 1 108 ? 18.703 -10.419 9.353 1.00 96.06 108 THR A CA 1
ATOM 893 C C . THR A 1 108 ? 17.539 -11.386 9.130 1.00 96.06 108 THR A C 1
ATOM 895 O O . THR A 1 108 ? 17.487 -12.075 8.118 1.00 96.06 108 THR A O 1
ATOM 898 N N . ALA A 1 109 ? 16.577 -11.446 10.057 1.00 96.06 109 ALA A N 1
ATOM 899 C CA . ALA A 1 109 ? 15.405 -12.300 9.890 1.00 96.06 109 ALA A CA 1
ATOM 900 C C . ALA A 1 109 ? 14.477 -11.776 8.783 1.00 96.06 109 ALA A C 1
ATOM 902 O O . ALA A 1 109 ? 13.912 -12.576 8.038 1.00 96.06 109 ALA A O 1
ATOM 903 N N . LEU A 1 110 ? 14.327 -10.450 8.676 1.00 94.81 110 LEU A N 1
ATOM 904 C CA . LEU A 1 110 ? 13.561 -9.793 7.615 1.00 94.81 110 LEU A CA 1
ATOM 905 C C . LEU A 1 110 ? 14.204 -10.009 6.244 1.00 94.81 110 LEU A C 1
ATOM 907 O O . LEU A 1 110 ? 13.517 -10.445 5.327 1.00 94.81 110 LEU A O 1
ATOM 911 N N . GLU A 1 111 ? 15.509 -9.763 6.127 1.00 95.25 111 GLU A N 1
ATOM 912 C CA . GLU A 1 111 ? 16.279 -9.983 4.897 1.00 95.25 111 GLU A CA 1
ATOM 913 C C . GLU A 1 111 ? 16.161 -11.438 4.445 1.00 95.25 111 GLU A C 1
ATOM 915 O O . GLU A 1 111 ? 15.721 -11.686 3.329 1.00 95.25 111 GLU A O 1
ATOM 920 N N . GLN A 1 112 ? 16.390 -12.403 5.342 1.00 96.12 112 GLN A N 1
ATOM 921 C CA . GLN A 1 112 ? 16.253 -13.821 5.009 1.00 96.12 112 GLN A CA 1
ATOM 922 C C . G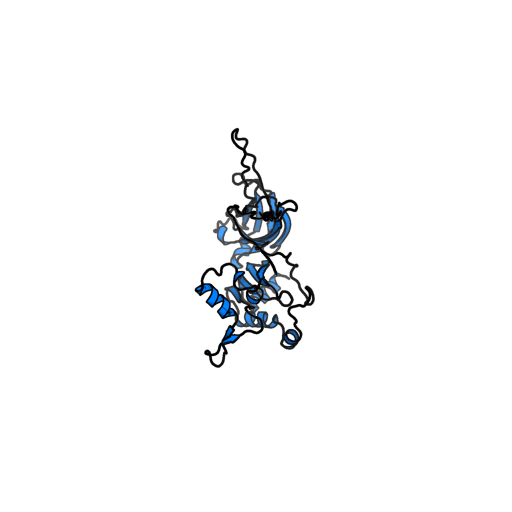LN A 1 112 ? 14.831 -14.190 4.563 1.00 96.12 112 GLN A C 1
ATOM 924 O O . GLN A 1 112 ? 14.646 -15.048 3.702 1.00 96.12 112 GLN A O 1
ATOM 929 N N . ALA A 1 113 ? 13.806 -13.585 5.170 1.00 94.94 113 ALA A N 1
ATOM 930 C CA . ALA A 1 113 ? 12.426 -13.832 4.769 1.00 94.94 113 ALA A CA 1
ATOM 931 C C . ALA A 1 113 ? 12.118 -13.261 3.381 1.00 94.94 113 ALA A C 1
ATOM 933 O O . ALA A 1 113 ? 11.403 -13.915 2.631 1.00 94.94 113 ALA A O 1
ATOM 934 N N . LEU A 1 114 ? 12.662 -12.090 3.040 1.00 94.50 114 LEU A N 1
ATOM 935 C CA . LEU A 1 114 ? 12.535 -11.502 1.706 1.00 94.50 114 LEU A CA 1
ATOM 936 C C . LEU A 1 114 ? 13.338 -12.289 0.663 1.00 94.50 114 LEU A C 1
ATOM 938 O O . LEU A 1 114 ? 12.820 -12.543 -0.417 1.00 94.50 114 LEU A O 1
ATOM 942 N N . GLU A 1 115 ? 14.550 -12.738 0.998 1.00 94.31 115 GLU A N 1
ATOM 943 C CA . GLU A 1 115 ? 15.372 -13.605 0.144 1.00 94.31 115 GLU A CA 1
ATOM 944 C C . GLU A 1 115 ? 14.658 -14.917 -0.190 1.00 94.31 115 GLU A C 1
ATOM 946 O O . GLU A 1 115 ? 14.665 -15.348 -1.335 1.00 94.31 115 GLU A O 1
ATOM 951 N N . ASN A 1 116 ? 13.971 -15.524 0.782 1.00 94.19 116 ASN A N 1
ATOM 952 C CA . ASN A 1 116 ? 13.196 -16.748 0.556 1.00 94.19 116 ASN A CA 1
ATOM 953 C C . ASN A 1 116 ? 11.973 -16.546 -0.357 1.00 94.19 116 ASN A C 1
ATOM 955 O O . ASN A 1 116 ? 11.368 -17.532 -0.773 1.00 94.19 116 ASN A O 1
ATOM 959 N N . CYS A 1 117 ? 11.574 -15.297 -0.612 1.00 91.94 117 CYS A N 1
ATOM 960 C CA . CYS A 1 117 ? 10.522 -14.957 -1.568 1.00 91.94 117 CYS A CA 1
ATOM 961 C C . CYS A 1 117 ? 11.069 -14.704 -2.980 1.00 91.94 117 CYS A C 1
ATOM 963 O O . CYS A 1 117 ? 10.272 -14.532 -3.902 1.00 91.94 117 CYS A O 1
ATOM 965 N N . LEU A 1 118 ? 12.393 -14.625 -3.152 1.00 92.62 118 LEU A N 1
ATOM 966 C CA . LEU A 1 118 ? 13.004 -14.482 -4.467 1.00 92.62 118 LEU A CA 1
ATOM 967 C C . LEU A 1 118 ? 12.893 -15.796 -5.236 1.00 92.62 118 LEU A C 1
ATOM 969 O O . LEU A 1 118 ? 12.906 -16.882 -4.652 1.00 92.62 118 LEU A O 1
ATOM 973 N N . MET A 1 119 ? 12.816 -15.678 -6.558 1.00 90.44 119 MET A N 1
ATOM 974 C CA . MET A 1 119 ? 12.954 -16.830 -7.435 1.00 90.44 119 MET A CA 1
ATOM 975 C C . MET A 1 119 ? 14.323 -17.469 -7.221 1.00 90.44 119 MET A C 1
ATOM 977 O O . MET A 1 119 ? 15.333 -16.771 -7.104 1.00 90.44 119 MET A O 1
ATOM 981 N N . ASN A 1 120 ? 14.357 -18.796 -7.173 1.00 91.81 120 ASN A N 1
ATOM 982 C CA . ASN A 1 120 ? 15.619 -19.522 -7.130 1.00 91.81 120 ASN A CA 1
ATOM 983 C C . ASN A 1 120 ? 16.288 -19.567 -8.518 1.00 91.81 120 ASN A C 1
ATOM 985 O O . ASN A 1 120 ? 15.682 -19.217 -9.531 1.00 91.81 120 ASN A O 1
ATOM 989 N N . ASP A 1 121 ? 17.541 -20.023 -8.568 1.00 91.56 121 ASP A N 1
ATOM 990 C CA . ASP A 1 121 ? 18.338 -20.043 -9.802 1.00 91.56 121 ASP A CA 1
ATOM 991 C C . ASP A 1 121 ? 17.694 -20.866 -10.932 1.00 91.56 121 ASP A C 1
ATOM 993 O O . ASP A 1 121 ? 17.806 -20.493 -12.100 1.00 91.56 121 ASP A O 1
ATOM 997 N N . ASP A 1 122 ? 17.017 -21.972 -10.606 1.00 91.56 122 ASP A N 1
ATOM 998 C CA . ASP A 1 122 ? 16.338 -22.813 -11.598 1.00 91.56 122 ASP A CA 1
ATOM 999 C C . ASP A 1 122 ? 15.082 -22.108 -12.135 1.00 91.56 122 ASP A C 1
ATOM 1001 O O . ASP A 1 122 ? 14.837 -22.095 -13.342 1.00 91.56 122 ASP A O 1
ATOM 1005 N N . GLU A 1 123 ? 14.306 -21.477 -11.250 1.00 90.81 123 GLU A N 1
ATOM 1006 C CA . GLU A 1 123 ? 13.136 -20.678 -11.619 1.00 90.81 123 GLU A CA 1
ATOM 1007 C C . GLU A 1 123 ? 13.540 -19.517 -12.533 1.00 90.81 123 GLU A C 1
ATOM 1009 O O . GLU A 1 123 ? 12.934 -19.355 -13.592 1.00 90.81 123 GLU A O 1
ATOM 1014 N N . MET A 1 124 ? 14.602 -18.779 -12.186 1.00 89.12 124 MET A N 1
ATOM 1015 C CA . MET A 1 124 ? 15.142 -17.686 -13.005 1.00 89.12 124 MET A CA 1
ATOM 1016 C C . MET A 1 124 ? 15.609 -18.162 -14.384 1.00 89.12 124 MET A C 1
ATOM 1018 O O . MET A 1 124 ? 15.344 -17.491 -15.375 1.00 89.12 124 MET A O 1
ATOM 1022 N N . GLN A 1 125 ? 16.244 -19.335 -14.487 1.00 89.06 125 GLN A N 1
ATOM 1023 C CA . GLN A 1 125 ? 16.654 -19.901 -15.783 1.00 89.06 125 GLN A CA 1
ATOM 1024 C C . GLN A 1 125 ? 15.470 -20.259 -16.688 1.00 89.06 125 GLN A C 1
ATOM 1026 O O . GLN A 1 125 ? 15.603 -20.260 -17.912 1.00 89.06 125 GLN A O 1
ATOM 1031 N N . THR A 1 126 ? 14.330 -20.617 -16.095 1.00 88.06 126 THR A N 1
ATOM 1032 C CA . THR A 1 126 ? 13.104 -20.946 -16.838 1.00 88.06 126 THR A CA 1
ATOM 1033 C C . THR A 1 126 ? 12.182 -19.754 -17.051 1.00 88.06 126 THR A C 1
ATOM 1035 O O . THR A 1 126 ? 11.208 -19.869 -17.797 1.00 88.06 126 THR A O 1
ATOM 1038 N N . HIS A 1 127 ? 12.457 -18.633 -16.388 1.00 89.00 127 HIS A N 1
ATOM 1039 C CA . HIS A 1 127 ? 11.636 -17.446 -16.473 1.00 89.00 127 HIS A CA 1
ATOM 1040 C C . HIS A 1 127 ? 11.798 -16.795 -17.840 1.00 89.00 127 HIS A C 1
ATOM 1042 O O . HIS A 1 127 ? 12.893 -16.415 -18.244 1.00 89.00 127 HIS A O 1
ATOM 1048 N N . ASP A 1 128 ? 10.676 -16.634 -18.526 1.00 87.06 128 ASP A N 1
ATOM 1049 C CA . ASP A 1 128 ? 10.566 -15.753 -19.676 1.00 87.06 128 ASP A CA 1
ATOM 1050 C C . ASP A 1 128 ? 9.735 -14.525 -19.261 1.00 87.06 128 ASP A C 1
ATOM 1052 O O . ASP A 1 128 ? 8.743 -14.655 -18.538 1.00 87.06 128 ASP A O 1
ATOM 1056 N N . MET A 1 129 ? 10.180 -13.334 -19.657 1.00 84.25 129 MET A N 1
ATOM 1057 C CA . MET A 1 129 ? 9.530 -12.062 -19.319 1.00 84.25 129 MET A CA 1
ATOM 1058 C C . MET A 1 129 ? 8.215 -11.877 -20.086 1.00 84.25 129 MET A C 1
ATOM 1060 O O . MET A 1 129 ? 7.372 -11.089 -19.670 1.00 84.25 129 MET A O 1
ATOM 1064 N N . ASP A 1 130 ? 8.024 -12.632 -21.173 1.00 80.69 130 ASP A N 1
ATOM 1065 C CA . ASP A 1 130 ? 6.809 -12.614 -21.992 1.00 80.69 130 ASP A CA 1
ATOM 1066 C C . ASP A 1 130 ? 5.787 -13.690 -21.561 1.00 80.69 130 ASP A C 1
ATOM 1068 O O . ASP A 1 130 ? 4.827 -13.995 -22.281 1.00 80.69 130 ASP A O 1
ATOM 1072 N N . LEU A 1 131 ? 5.977 -14.309 -20.386 1.00 80.50 131 LEU A N 1
ATOM 1073 C CA . LEU A 1 131 ? 5.028 -15.290 -19.861 1.00 80.50 131 LEU A CA 1
ATOM 1074 C C . LEU A 1 131 ? 3.652 -14.650 -19.606 1.00 80.50 131 LEU A C 1
ATOM 1076 O O . LEU A 1 131 ? 3.558 -13.538 -19.087 1.00 80.50 131 LEU A O 1
ATOM 1080 N N . PRO A 1 132 ? 2.550 -15.358 -19.917 1.00 71.69 132 PRO A N 1
ATOM 1081 C CA . PRO A 1 132 ? 1.216 -14.820 -19.704 1.00 71.69 132 PRO A CA 1
ATOM 1082 C C . PRO A 1 132 ? 0.915 -14.639 -18.210 1.00 71.69 132 PRO A C 1
ATOM 1084 O O . PRO A 1 132 ? 1.297 -15.465 -17.374 1.00 71.69 132 PRO A O 1
ATOM 1087 N N . MET A 1 133 ? 0.132 -13.601 -17.893 1.00 69.38 133 MET A N 1
ATOM 1088 C CA . MET A 1 133 ? -0.411 -13.373 -16.549 1.00 69.38 133 MET A CA 1
ATOM 1089 C C . MET A 1 133 ? -1.045 -14.652 -15.983 1.00 69.38 133 MET A C 1
ATOM 1091 O O . MET A 1 133 ? -1.873 -15.294 -16.632 1.00 69.38 133 MET A O 1
ATOM 1095 N N . GLY A 1 134 ? -0.676 -15.002 -14.749 1.00 69.31 134 GLY A N 1
ATOM 1096 C CA . GLY A 1 134 ? -1.147 -16.212 -14.069 1.00 69.31 134 GLY A CA 1
ATOM 1097 C C . GLY A 1 134 ? -0.309 -17.472 -14.314 1.00 69.31 134 GLY A C 1
ATOM 1098 O O . GLY A 1 134 ? -0.709 -18.543 -13.859 1.00 69.31 134 GLY A O 1
ATOM 1099 N N . TYR A 1 135 ? 0.841 -17.371 -14.997 1.00 80.88 135 TYR A N 1
ATOM 1100 C CA . TYR A 1 135 ? 1.825 -18.461 -15.054 1.00 80.88 135 TYR A CA 1
ATOM 1101 C C . TYR A 1 135 ? 2.327 -18.846 -13.653 1.00 80.88 135 TYR A C 1
ATOM 1103 O O . TYR A 1 135 ? 2.354 -20.026 -13.297 1.00 80.88 135 TYR A O 1
ATOM 1111 N N . TYR A 1 136 ? 2.665 -17.846 -12.836 1.00 83.00 136 TYR A N 1
ATOM 1112 C CA . TYR A 1 136 ? 2.976 -18.035 -11.423 1.00 83.00 136 TYR A CA 1
ATOM 1113 C C . TYR A 1 136 ? 1.707 -17.944 -10.563 1.00 83.00 136 TYR A C 1
ATOM 1115 O O . TYR A 1 136 ? 0.773 -17.219 -10.922 1.00 83.00 136 TYR A O 1
ATOM 1123 N N . PRO A 1 137 ? 1.656 -18.637 -9.408 1.00 79.94 137 PRO A N 1
ATOM 1124 C CA . PRO A 1 137 ? 0.627 -18.407 -8.404 1.00 79.94 137 PRO A CA 1
ATOM 1125 C C . PRO A 1 137 ? 0.637 -16.942 -7.966 1.00 79.94 137 PRO A C 1
ATOM 1127 O O . PRO A 1 137 ? 1.536 -16.493 -7.260 1.00 79.94 137 PRO A O 1
ATOM 1130 N N . ASP A 1 138 ? -0.377 -16.205 -8.396 1.00 76.50 138 ASP A N 1
ATOM 1131 C CA . ASP A 1 138 ? -0.434 -14.763 -8.236 1.00 76.50 138 ASP A CA 1
ATOM 1132 C C . ASP A 1 138 ? -1.587 -14.371 -7.297 1.00 76.50 138 ASP A C 1
ATOM 1134 O O . ASP A 1 138 ? -2.755 -14.426 -7.692 1.00 76.50 138 ASP A O 1
ATOM 1138 N N . PRO A 1 139 ? -1.293 -14.011 -6.033 1.00 69.94 139 PRO A N 1
ATOM 1139 C CA . PRO A 1 139 ? -2.318 -13.622 -5.070 1.00 69.94 139 PRO A CA 1
ATOM 1140 C C . PRO A 1 139 ? -2.792 -12.172 -5.246 1.00 69.94 139 PRO A C 1
ATOM 1142 O O . PRO A 1 139 ? -3.715 -11.751 -4.545 1.00 69.94 139 PRO A O 1
ATOM 1145 N N . ILE A 1 140 ? -2.158 -11.389 -6.124 1.00 74.75 140 ILE A N 1
ATOM 1146 C CA . ILE A 1 140 ? -2.478 -9.978 -6.326 1.00 74.75 140 ILE A CA 1
ATOM 1147 C C . ILE A 1 140 ? -3.526 -9.870 -7.441 1.00 74.75 140 ILE A C 1
ATOM 1149 O O . ILE A 1 140 ? -3.460 -10.542 -8.470 1.00 74.75 140 ILE A O 1
ATOM 1153 N N . ILE A 1 141 ? -4.528 -9.019 -7.228 1.00 67.06 141 ILE A N 1
ATOM 1154 C CA . ILE A 1 141 ? -5.606 -8.789 -8.196 1.00 67.06 141 ILE A CA 1
ATOM 1155 C C . ILE A 1 141 ? -5.002 -8.167 -9.472 1.00 67.06 141 ILE A C 1
ATOM 1157 O O . ILE A 1 141 ? -4.130 -7.303 -9.355 1.00 67.06 141 ILE A O 1
ATOM 1161 N N . PRO A 1 142 ? -5.429 -8.572 -10.685 1.00 64.88 142 PRO A N 1
ATOM 1162 C CA . PRO A 1 142 ? -4.973 -7.943 -11.921 1.00 64.88 142 PRO A CA 1
ATOM 1163 C C . PRO A 1 142 ? -5.182 -6.426 -11.896 1.00 64.88 142 PRO A C 1
ATOM 1165 O O . PRO A 1 142 ? -6.257 -5.949 -11.527 1.00 64.88 142 PRO A O 1
ATOM 1168 N N . PHE A 1 143 ? -4.162 -5.674 -12.307 1.00 65.25 143 PHE A N 1
ATOM 1169 C CA . PHE A 1 143 ? -4.274 -4.232 -12.495 1.00 65.25 143 PHE A CA 1
ATOM 1170 C C . PHE A 1 143 ? -4.925 -3.978 -13.861 1.00 65.25 143 PHE A C 1
ATOM 1172 O O . PHE A 1 143 ? -4.411 -4.486 -14.859 1.00 65.25 143 PHE A O 1
ATOM 1179 N N . PRO A 1 144 ? -6.051 -3.254 -13.952 1.00 53.56 144 PRO A N 1
ATOM 1180 C CA . PRO A 1 144 ? -6.594 -2.868 -15.246 1.00 53.56 144 PRO A CA 1
ATOM 1181 C C . PRO A 1 144 ? -5.649 -1.848 -15.907 1.00 53.56 144 PRO A C 1
ATOM 1183 O O . PRO A 1 144 ? -5.506 -0.720 -15.448 1.00 53.56 144 PRO A O 1
ATOM 1186 N N . VAL A 1 145 ? -4.961 -2.281 -16.963 1.00 49.19 145 VAL A N 1
ATOM 1187 C CA . VAL A 1 145 ? -4.078 -1.479 -17.834 1.00 49.19 145 VAL A CA 1
ATOM 1188 C C . VAL A 1 145 ? -4.992 -0.734 -18.831 1.00 49.19 145 VAL A C 1
ATOM 1190 O O . VAL A 1 145 ? -5.873 -1.390 -19.392 1.00 49.19 145 VAL A O 1
ATOM 1193 N N . PRO A 1 146 ? -4.896 0.603 -19.013 1.00 50.19 146 PRO A N 1
ATOM 1194 C CA . PRO A 1 146 ? -3.660 1.352 -19.210 1.00 50.19 146 PRO A CA 1
ATOM 1195 C C . PRO A 1 146 ? -3.395 2.387 -18.114 1.00 50.19 146 PRO A C 1
ATOM 1197 O O . PRO A 1 146 ? -4.213 3.248 -17.792 1.00 50.19 146 PRO A O 1
ATOM 1200 N N . CYS A 1 147 ? -2.211 2.282 -17.530 1.00 45.06 147 CYS A N 1
ATOM 1201 C CA . CYS A 1 147 ? -1.719 3.126 -16.459 1.00 45.06 147 CYS A CA 1
ATOM 1202 C C . CYS A 1 147 ? -1.143 4.435 -17.004 1.00 45.06 147 CYS A C 1
ATOM 1204 O O . CYS A 1 147 ? 0.020 4.511 -17.377 1.00 45.06 147 CYS A O 1
ATOM 1206 N N . MET A 1 148 ? -1.943 5.494 -16.919 1.00 46.22 148 MET A N 1
ATOM 1207 C CA . MET A 1 148 ? -1.428 6.815 -16.569 1.00 46.22 148 MET A CA 1
ATOM 1208 C C . MET A 1 148 ? -2.017 7.198 -15.209 1.00 46.22 148 MET A C 1
ATOM 1210 O O . MET A 1 148 ? -3.101 7.764 -15.114 1.00 46.22 148 MET A O 1
ATOM 1214 N N . GLY A 1 149 ? -1.326 6.804 -14.133 1.00 53.16 149 GLY A N 1
ATOM 1215 C CA . GLY A 1 149 ? -1.663 7.168 -12.753 1.00 53.16 149 GLY A CA 1
ATOM 1216 C C . GLY A 1 149 ? -2.082 6.009 -11.840 1.00 53.16 149 GLY A C 1
ATOM 1217 O O . GLY A 1 149 ? -2.637 4.996 -12.264 1.00 53.16 149 GLY A O 1
ATOM 1218 N N . SER A 1 150 ? -1.819 6.172 -10.538 1.00 54.78 150 SER A N 1
ATOM 1219 C CA . SER A 1 150 ? -2.299 5.244 -9.509 1.00 54.78 150 SER A CA 1
ATOM 1220 C C . SER A 1 150 ? -3.826 5.303 -9.428 1.00 54.78 150 SER A C 1
ATOM 1222 O O . SER A 1 150 ? -4.386 6.242 -8.868 1.00 54.78 150 SER A O 1
ATOM 1224 N N . GLN A 1 151 ? -4.503 4.251 -9.890 1.00 68.50 151 GLN A N 1
ATOM 1225 C CA . GLN A 1 151 ? -5.944 4.034 -9.691 1.00 68.50 151 GLN A CA 1
ATOM 1226 C C . GLN A 1 151 ? -6.287 3.591 -8.260 1.00 68.50 151 GLN A C 1
ATOM 1228 O O . GLN A 1 151 ? -7.346 3.027 -8.008 1.00 68.50 151 GLN A O 1
ATOM 1233 N N . SER A 1 152 ? -5.390 3.795 -7.298 1.00 73.69 152 SER A N 1
ATOM 1234 C CA . SER A 1 152 ? -5.569 3.345 -5.922 1.00 73.69 152 SER A CA 1
ATOM 1235 C C . SER A 1 152 ? -5.238 4.447 -4.929 1.00 73.69 152 SER A C 1
ATOM 1237 O O . SER A 1 152 ? -4.299 5.225 -5.120 1.00 73.69 152 SER A O 1
ATOM 1239 N N . LEU A 1 153 ? -6.025 4.503 -3.860 1.00 79.50 153 LEU A N 1
ATOM 1240 C CA . LEU A 1 153 ? -5.836 5.383 -2.721 1.00 79.50 153 LEU A CA 1
ATOM 1241 C C . LEU A 1 153 ? -5.457 4.541 -1.510 1.00 79.50 153 LEU A C 1
ATOM 1243 O O . LEU A 1 153 ? -6.194 3.633 -1.130 1.00 79.50 153 LEU A O 1
ATOM 1247 N N . PHE A 1 154 ? -4.360 4.910 -0.857 1.00 80.62 154 PHE A N 1
ATOM 1248 C CA . PHE A 1 154 ? -4.006 4.417 0.467 1.00 80.62 154 PHE A CA 1
ATOM 1249 C C . PHE A 1 154 ? -3.700 5.604 1.379 1.00 80.62 154 PHE A C 1
ATOM 1251 O O . PHE A 1 154 ? -2.724 6.327 1.172 1.00 80.62 154 PHE A O 1
ATOM 1258 N N . VAL A 1 155 ? -4.552 5.833 2.378 1.00 85.00 155 VAL A N 1
ATOM 1259 C CA . VAL A 1 155 ? -4.491 7.026 3.233 1.00 85.00 155 VAL A CA 1
ATOM 1260 C C . VAL A 1 155 ? -4.796 6.695 4.688 1.00 85.00 155 VAL A C 1
ATOM 1262 O O . VAL A 1 155 ? -5.571 5.795 4.998 1.00 85.00 155 VAL A O 1
ATOM 1265 N N . THR A 1 156 ? -4.182 7.444 5.600 1.00 86.75 156 THR A N 1
ATOM 1266 C CA . THR A 1 156 ? -4.398 7.320 7.043 1.00 86.75 156 THR A CA 1
ATOM 1267 C C . THR A 1 156 ? -5.280 8.456 7.553 1.00 86.75 156 THR A C 1
ATOM 1269 O O . THR A 1 156 ? -4.957 9.629 7.362 1.00 86.75 156 THR A O 1
ATOM 1272 N N . ALA A 1 157 ? -6.349 8.114 8.269 1.00 87.38 157 ALA A N 1
ATOM 1273 C CA . ALA A 1 157 ? -7.165 9.046 9.038 1.00 87.38 157 ALA A CA 1
ATOM 1274 C C . ALA A 1 157 ? -6.944 8.840 10.545 1.00 87.38 157 ALA A C 1
ATOM 1276 O O . ALA A 1 157 ? -6.805 7.711 11.018 1.00 87.38 157 ALA A O 1
ATOM 1277 N N . ARG A 1 158 ? -6.922 9.935 11.309 1.00 87.38 158 ARG A N 1
ATOM 1278 C CA . ARG A 1 158 ? -6.738 9.927 12.770 1.00 87.38 158 ARG A CA 1
ATOM 1279 C C . ARG A 1 158 ? -7.934 10.536 13.476 1.00 87.38 158 ARG A C 1
ATOM 1281 O O . ARG A 1 158 ? -8.729 11.257 12.871 1.00 87.38 158 ARG A O 1
ATOM 1288 N N . HIS A 1 159 ? -8.040 10.279 14.775 1.00 85.25 159 HIS A N 1
ATOM 1289 C CA . HIS A 1 159 ? -9.052 10.921 15.602 1.00 85.25 159 HIS A CA 1
ATOM 1290 C C . HIS A 1 159 ? -9.007 12.449 15.478 1.00 85.25 159 HIS A C 1
ATOM 1292 O O . HIS A 1 159 ? -7.944 13.057 15.566 1.00 85.25 159 HIS A O 1
ATOM 1298 N N . GLY A 1 160 ? -10.169 13.072 15.270 1.00 78.94 160 GLY A N 1
ATOM 1299 C CA . GLY A 1 160 ? -10.287 14.528 15.144 1.00 78.94 160 GLY A CA 1
ATOM 1300 C C . GLY A 1 160 ? -9.822 15.099 13.797 1.00 78.94 160 GLY A C 1
ATOM 1301 O O . GLY A 1 160 ? -10.106 16.260 13.514 1.00 78.94 160 GLY A O 1
ATOM 1302 N N . GLN A 1 161 ? -9.184 14.297 12.938 1.00 85.44 161 GLN A N 1
ATOM 1303 C CA . GLN A 1 161 ? -8.876 14.677 11.564 1.00 85.44 161 GLN A CA 1
ATOM 1304 C C . GLN A 1 161 ? -10.070 14.339 10.660 1.00 85.44 161 GLN A C 1
ATOM 1306 O O . GLN A 1 161 ? -10.547 13.202 10.632 1.00 85.44 161 GLN A O 1
ATOM 1311 N N . LYS A 1 162 ? -10.552 15.334 9.910 1.00 86.31 162 LYS A N 1
ATOM 1312 C CA . LYS A 1 162 ? -11.483 15.125 8.795 1.00 86.31 162 LYS A CA 1
ATOM 1313 C C . LYS A 1 162 ? -10.646 14.883 7.540 1.00 86.31 162 LYS A C 1
ATOM 1315 O O . LYS A 1 162 ? -9.849 15.738 7.162 1.00 86.31 162 LYS A O 1
ATOM 1320 N N . LEU A 1 163 ? -10.767 13.701 6.944 1.00 87.56 163 LEU A N 1
ATOM 1321 C CA . LEU A 1 163 ? -10.139 13.383 5.667 1.00 87.56 163 LEU A CA 1
ATOM 1322 C C . LEU A 1 163 ? -11.078 13.821 4.547 1.00 87.56 163 LEU A C 1
ATOM 1324 O O . LEU A 1 163 ? -12.182 13.294 4.431 1.00 87.56 163 LEU A O 1
ATOM 1328 N N . HIS A 1 164 ? -10.624 14.771 3.742 1.00 86.38 164 HIS A N 1
ATOM 1329 C CA . HIS A 1 164 ? -11.345 15.277 2.583 1.00 86.38 164 HIS A CA 1
ATOM 1330 C C . HIS A 1 164 ? -10.944 14.478 1.343 1.00 86.38 164 HIS A C 1
ATOM 1332 O O . HIS A 1 164 ? -9.759 14.358 1.037 1.00 86.38 164 HIS A O 1
ATOM 1338 N N . LEU A 1 165 ? -11.935 13.915 0.659 1.00 84.19 165 LEU A N 1
ATOM 1339 C CA . LEU A 1 165 ? -11.786 13.177 -0.587 1.00 84.19 165 LEU A CA 1
ATOM 1340 C C . LEU A 1 165 ? -12.557 13.914 -1.677 1.00 84.19 165 LEU A C 1
ATOM 1342 O O . LEU A 1 165 ? -13.786 13.826 -1.753 1.00 84.19 165 LEU A O 1
ATOM 1346 N N . GLN A 1 166 ? -11.826 14.639 -2.513 1.00 83.94 166 GLN A N 1
ATOM 1347 C CA . GLN A 1 166 ? -12.373 15.238 -3.719 1.00 83.94 166 GLN A CA 1
ATOM 1348 C C . GLN A 1 166 ? -12.371 14.182 -4.829 1.00 83.94 166 GLN A C 1
ATOM 1350 O O . GLN A 1 166 ? -11.332 13.598 -5.132 1.00 83.94 166 GLN A O 1
ATOM 1355 N N . ILE A 1 167 ? -13.542 13.906 -5.401 1.00 83.56 167 ILE A N 1
ATOM 1356 C CA . ILE A 1 167 ? -13.714 12.949 -6.500 1.00 83.56 167 ILE A CA 1
ATOM 1357 C C . ILE A 1 167 ? -14.129 13.761 -7.723 1.00 83.56 167 ILE A C 1
ATOM 1359 O O . ILE A 1 167 ? -15.152 14.449 -7.674 1.00 83.56 167 ILE A O 1
ATOM 1363 N N . PHE A 1 168 ? -13.318 13.712 -8.777 1.00 82.19 168 PHE A N 1
ATOM 1364 C CA . PHE A 1 168 ? -13.569 14.440 -10.020 1.00 82.19 168 PHE A CA 1
ATOM 1365 C C . PHE A 1 168 ? -14.745 13.837 -10.804 1.00 82.19 168 PHE A C 1
ATOM 1367 O O . PHE A 1 168 ? -14.940 12.623 -10.715 1.00 82.19 168 PHE A O 1
ATOM 1374 N N . PRO A 1 169 ? -15.521 14.646 -11.554 1.00 81.62 169 PRO A N 1
ATOM 1375 C CA . PRO A 1 169 ? -16.745 14.231 -12.247 1.00 81.62 169 PRO A CA 1
ATOM 1376 C C . PRO A 1 169 ? -16.597 12.989 -13.128 1.00 81.62 169 PRO A C 1
ATOM 1378 O O . PRO A 1 169 ? -17.532 12.205 -13.250 1.00 81.62 169 PRO A O 1
ATOM 1381 N N . GLU A 1 170 ? -15.418 12.795 -13.711 1.00 81.94 170 GLU A N 1
ATOM 1382 C CA . GLU A 1 170 ? -15.098 11.724 -14.652 1.00 81.94 170 GLU A CA 1
ATOM 1383 C C . GLU A 1 170 ? -14.784 10.395 -13.957 1.00 81.94 170 GLU A C 1
ATOM 1385 O O . GLU A 1 170 ? -14.634 9.373 -14.622 1.00 81.94 170 GLU A O 1
ATOM 1390 N N . TYR A 1 171 ? -14.695 10.384 -12.626 1.00 84.38 171 TYR A N 1
ATOM 1391 C CA . TYR A 1 171 ? -14.232 9.244 -11.848 1.00 84.38 171 TYR A CA 1
ATOM 1392 C C . TYR A 1 171 ? -15.233 8.840 -10.768 1.00 84.38 171 TYR A 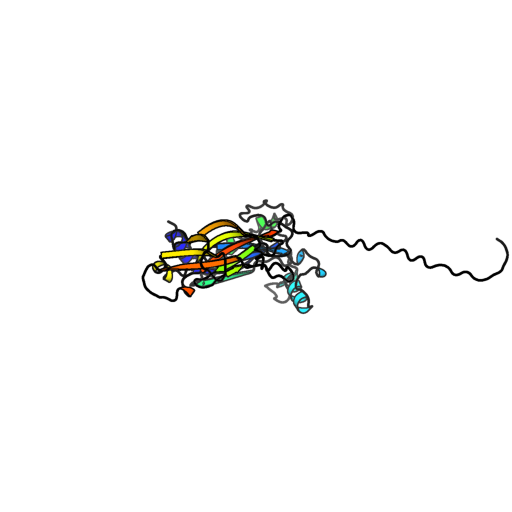C 1
ATOM 1394 O O . TYR A 1 171 ? -15.976 9.639 -10.200 1.00 84.38 171 TYR A O 1
ATOM 1402 N N . SER A 1 172 ? -15.201 7.560 -10.427 1.00 87.00 172 SER A N 1
ATOM 1403 C CA . SER A 1 172 ? -15.778 7.019 -9.204 1.00 87.00 172 SER A CA 1
ATOM 1404 C C . SER A 1 172 ? -14.660 6.551 -8.282 1.00 87.00 172 SER A C 1
ATOM 1406 O O . SER A 1 172 ? -13.613 6.106 -8.746 1.00 87.00 172 SER A O 1
ATOM 1408 N N . PHE A 1 173 ? -14.874 6.653 -6.974 1.00 88.94 173 PHE A N 1
ATOM 1409 C CA . PHE A 1 173 ? -13.972 6.093 -5.975 1.00 88.94 173 PHE A CA 1
ATOM 1410 C C . PHE A 1 173 ? -14.673 4.973 -5.215 1.00 88.94 173 PHE A C 1
ATOM 1412 O O . PHE A 1 173 ? -15.627 5.226 -4.485 1.00 88.94 173 PHE A O 1
ATOM 1419 N N . THR A 1 174 ? -14.191 3.744 -5.325 1.00 90.50 174 THR A N 1
ATOM 1420 C CA . THR A 1 174 ? -14.684 2.623 -4.527 1.00 90.50 174 THR A CA 1
ATOM 1421 C C . THR A 1 174 ? -13.849 2.490 -3.263 1.00 90.50 174 THR A C 1
ATOM 1423 O O . THR A 1 174 ? -12.662 2.177 -3.318 1.00 90.50 174 THR A O 1
ATOM 1426 N N . LEU A 1 175 ? -14.471 2.711 -2.104 1.00 91.12 175 LEU A N 1
ATOM 1427 C CA . LEU A 1 175 ? -13.864 2.393 -0.817 1.00 91.12 175 LEU A CA 1
ATOM 1428 C C . LEU A 1 175 ? -13.902 0.873 -0.616 1.00 91.12 175 LEU A C 1
ATOM 1430 O O . LEU A 1 175 ? -14.995 0.307 -0.557 1.00 91.12 175 LEU A O 1
ATOM 1434 N N . ASP A 1 176 ? -12.727 0.252 -0.485 1.00 89.81 176 ASP A N 1
ATOM 1435 C CA . ASP A 1 176 ? -12.562 -1.208 -0.425 1.00 89.81 176 ASP A CA 1
ATOM 1436 C C . ASP A 1 176 ? -12.318 -1.727 1.008 1.00 89.81 176 ASP A C 1
ATOM 1438 O O . ASP A 1 176 ? -12.694 -2.848 1.382 1.00 89.81 176 ASP A O 1
ATOM 1442 N N . ASN A 1 177 ? -11.615 -0.943 1.833 1.00 90.88 177 ASN A N 1
ATOM 1443 C CA . ASN A 1 177 ? -11.151 -1.432 3.129 1.00 90.88 177 ASN A CA 1
ATOM 1444 C C . ASN A 1 177 ? -10.891 -0.316 4.145 1.00 90.88 177 ASN A C 1
ATOM 1446 O O . ASN A 1 177 ? -10.371 0.752 3.819 1.00 90.88 177 ASN A O 1
ATOM 1450 N N . LEU A 1 178 ? -11.207 -0.619 5.401 1.00 92.38 178 LEU A N 1
ATOM 1451 C CA . LEU A 1 178 ? -10.873 0.166 6.579 1.00 92.38 178 LEU A CA 1
ATOM 1452 C C . LEU A 1 178 ? -10.154 -0.755 7.563 1.00 92.38 178 LEU A C 1
ATOM 1454 O O . LEU A 1 178 ? -10.746 -1.748 7.989 1.00 92.38 178 LEU A O 1
ATOM 1458 N N . ALA A 1 179 ? -8.934 -0.425 7.985 1.00 91.06 179 ALA A N 1
ATOM 1459 C CA . ALA A 1 179 ? -8.313 -1.135 9.100 1.00 91.06 179 ALA A CA 1
ATOM 1460 C C . ALA A 1 179 ? -7.731 -0.218 10.161 1.00 91.06 179 ALA A C 1
ATOM 1462 O O . ALA A 1 179 ? -7.127 0.815 9.884 1.00 91.06 179 ALA A O 1
ATOM 1463 N N . LEU A 1 180 ? -7.912 -0.656 11.393 1.00 89.12 180 LEU A N 1
ATOM 1464 C CA . LEU A 1 180 ? -7.391 -0.062 12.595 1.00 89.12 180 LEU A CA 1
ATOM 1465 C C . LEU A 1 180 ? -5.928 -0.468 12.761 1.00 89.12 180 LEU A C 1
ATOM 1467 O O . LEU A 1 180 ? -5.573 -1.644 12.696 1.00 89.12 180 LEU A O 1
ATOM 1471 N N . ASN A 1 181 ? -5.097 0.530 13.006 1.00 84.50 181 ASN A N 1
ATOM 1472 C CA . ASN A 1 181 ? -3.711 0.392 13.390 1.00 84.50 181 ASN A CA 1
ATOM 1473 C C . ASN A 1 181 ? -3.489 1.159 14.695 1.00 84.50 181 ASN A C 1
ATOM 1475 O O . ASN A 1 181 ? -3.820 2.343 14.788 1.00 84.50 181 ASN A O 1
ATOM 1479 N N . MET A 1 182 ? -2.939 0.490 15.702 1.00 77.94 182 MET A N 1
ATOM 1480 C CA . MET A 1 182 ? -2.655 1.088 17.006 1.00 77.94 182 MET A CA 1
ATOM 1481 C C . MET A 1 182 ? -1.315 0.592 17.536 1.00 77.94 182 MET A C 1
ATOM 1483 O O . MET A 1 182 ? -0.841 -0.477 17.149 1.00 77.94 182 MET A O 1
ATOM 1487 N N . GLY A 1 183 ? -0.706 1.382 18.419 1.00 67.69 183 GLY A N 1
ATOM 1488 C CA . GLY A 1 183 ? 0.429 0.921 19.208 1.00 67.69 183 GLY A CA 1
ATOM 1489 C C . GLY A 1 183 ? -0.016 -0.121 20.236 1.00 67.69 183 GLY A C 1
ATOM 1490 O O . GLY A 1 183 ? -1.094 -0.004 20.813 1.00 67.69 183 GLY A O 1
ATOM 1491 N N . ILE A 1 184 ? 0.836 -1.115 20.490 1.00 62.25 184 ILE A N 1
ATOM 1492 C CA . ILE A 1 184 ? 0.562 -2.241 21.404 1.00 62.25 184 ILE A CA 1
ATOM 1493 C C . ILE A 1 184 ? 0.216 -1.750 22.823 1.00 62.25 184 ILE A C 1
ATOM 1495 O O . ILE A 1 184 ? -0.649 -2.315 23.486 1.00 62.25 184 ILE A O 1
ATOM 1499 N N . ASP A 1 185 ? 0.860 -0.671 23.277 1.00 65.50 185 ASP A N 1
ATOM 1500 C CA . ASP A 1 185 ? 0.675 -0.120 24.627 1.00 65.50 185 ASP A CA 1
ATOM 1501 C C . ASP A 1 185 ? -0.665 0.619 24.813 1.00 65.50 185 ASP A C 1
ATOM 1503 O O . ASP A 1 185 ? -1.070 0.892 25.945 1.00 65.50 185 ASP A O 1
ATOM 1507 N N . ASP A 1 186 ? -1.363 0.932 23.719 1.00 68.75 186 ASP A N 1
ATOM 1508 C CA . ASP A 1 186 ? -2.569 1.765 23.713 1.00 68.75 186 ASP A CA 1
ATOM 1509 C C . ASP A 1 186 ? -3.866 0.948 23.546 1.00 68.75 186 ASP A C 1
ATOM 1511 O O . ASP A 1 186 ? -4.971 1.488 23.658 1.00 68.75 186 ASP A O 1
ATOM 1515 N N . GLU A 1 187 ? -3.762 -0.367 23.314 1.00 68.88 187 GLU A N 1
ATOM 1516 C CA . GLU A 1 187 ? -4.912 -1.228 23.007 1.00 68.88 187 GLU A CA 1
ATOM 1517 C C . GLU A 1 187 ? -5.909 -1.365 24.164 1.00 68.88 187 GLU A C 1
ATOM 1519 O O . GLU A 1 187 ? -7.117 -1.417 23.932 1.00 68.88 187 GLU A O 1
ATOM 1524 N N . GLU A 1 188 ? -5.435 -1.364 25.413 1.00 74.81 188 GLU A N 1
ATOM 1525 C CA . GLU A 1 188 ? -6.298 -1.471 26.600 1.00 74.81 188 GLU A CA 1
ATOM 1526 C C . GLU A 1 188 ? -7.103 -0.191 26.889 1.00 74.81 188 GLU A C 1
ATOM 1528 O O . GLU A 1 188 ? -8.064 -0.217 27.666 1.00 74.81 188 GLU A O 1
ATOM 1533 N N . ASP A 1 189 ? -6.719 0.934 26.281 1.00 80.75 189 ASP A N 1
ATOM 1534 C CA . ASP A 1 189 ? -7.348 2.233 26.512 1.00 80.75 189 ASP A CA 1
ATOM 1535 C C . ASP A 1 189 ? -8.472 2.539 25.507 1.00 80.75 189 ASP A C 1
ATOM 1537 O O . ASP A 1 189 ? -9.278 3.448 25.744 1.00 80.75 189 ASP A O 1
ATOM 1541 N N . VAL A 1 190 ? -8.584 1.772 24.415 1.00 85.19 190 VAL A N 1
ATOM 1542 C CA . VAL A 1 190 ? -9.554 1.999 23.332 1.00 85.19 190 VAL A CA 1
ATOM 1543 C C . VAL A 1 190 ? -10.608 0.893 23.289 1.00 85.19 190 VAL A C 1
ATOM 1545 O O . VAL A 1 190 ? -10.336 -0.258 22.967 1.00 85.19 190 VAL A O 1
ATOM 1548 N N . LYS A 1 191 ? -11.869 1.269 23.518 1.00 88.69 191 LYS A N 1
ATOM 1549 C CA . LYS A 1 191 ? -13.020 0.359 23.438 1.00 88.69 191 LYS A CA 1
ATOM 1550 C C . LYS A 1 191 ? -13.425 0.045 22.005 1.00 88.69 191 LYS A C 1
ATOM 1552 O O . LYS A 1 191 ? -13.795 -1.081 21.667 1.00 88.69 191 LYS A O 1
ATOM 1557 N N . ALA A 1 192 ? -13.492 1.088 21.184 1.00 91.62 192 ALA A N 1
ATOM 1558 C CA . ALA A 1 192 ? -13.916 1.003 19.795 1.00 91.62 192 ALA A CA 1
ATOM 1559 C C . ALA A 1 192 ? -13.485 2.246 19.017 1.00 91.62 192 ALA A C 1
ATOM 1561 O O . ALA A 1 192 ? -13.377 3.333 19.577 1.00 91.62 192 ALA A O 1
ATOM 1562 N N . VAL A 1 193 ? -13.345 2.103 17.706 1.00 92.62 193 VAL A N 1
ATOM 1563 C CA . VAL A 1 193 ? -13.113 3.201 16.770 1.00 92.62 193 VAL A CA 1
ATOM 1564 C C . VAL A 1 193 ? -14.234 3.199 15.741 1.00 92.62 193 VAL A C 1
ATOM 1566 O O . VAL A 1 193 ? -14.495 2.189 15.092 1.00 92.62 193 VAL A O 1
ATOM 1569 N N . LYS A 1 194 ? -14.937 4.319 15.607 1.00 94.31 194 LYS A N 1
ATOM 1570 C CA . LYS A 1 194 ? -16.010 4.501 14.629 1.00 94.31 194 LYS A CA 1
ATOM 1571 C C . LYS A 1 194 ? -15.495 5.288 13.437 1.00 94.31 194 LYS A C 1
ATOM 1573 O O . LYS A 1 194 ? -14.874 6.337 13.605 1.00 94.31 194 LYS A O 1
ATOM 1578 N N . VAL A 1 195 ? -15.801 4.795 12.245 1.00 94.44 195 VAL A N 1
ATOM 1579 C CA . VAL A 1 195 ? -15.486 5.461 10.981 1.00 94.44 195 VAL A CA 1
ATOM 1580 C C . VAL A 1 195 ? -16.786 5.947 10.361 1.00 94.44 195 VAL A C 1
ATOM 1582 O O . VAL A 1 195 ? -17.709 5.160 10.147 1.00 94.44 195 VAL A O 1
ATOM 1585 N N . TRP A 1 196 ? -16.859 7.244 10.093 1.00 94.31 196 TRP A N 1
ATOM 1586 C CA . TRP A 1 196 ? -18.040 7.925 9.576 1.00 94.31 196 TRP A CA 1
ATOM 1587 C C . TRP A 1 196 ? -17.768 8.485 8.183 1.00 94.31 196 TRP A C 1
ATOM 1589 O O . TRP A 1 196 ? -16.684 9.011 7.938 1.00 94.31 196 TRP A O 1
ATOM 1599 N N . LEU A 1 197 ? -18.770 8.415 7.309 1.00 92.38 197 LEU A N 1
ATOM 1600 C CA . LEU A 1 197 ? -18.838 9.182 6.069 1.00 92.38 197 LEU A CA 1
ATOM 1601 C C . LEU A 1 197 ? -19.790 10.356 6.291 1.00 92.38 197 LEU A C 1
ATOM 1603 O O . LEU A 1 197 ? -21.009 10.174 6.322 1.00 92.38 197 LEU A O 1
ATOM 1607 N N . ASP A 1 198 ? -19.237 11.544 6.499 1.00 87.19 198 ASP A N 1
ATOM 1608 C CA . ASP A 1 198 ? -20.011 12.749 6.759 1.00 87.19 198 ASP A CA 1
ATOM 1609 C C . ASP A 1 198 ? -20.567 13.347 5.459 1.00 87.19 198 ASP A C 1
ATOM 1611 O O . ASP A 1 198 ? -19.912 13.392 4.418 1.00 87.19 198 ASP A O 1
ATOM 1615 N N . ASN A 1 199 ? -21.810 13.826 5.541 1.00 73.94 199 ASN A N 1
ATOM 1616 C CA . ASN A 1 199 ? -22.527 14.422 4.414 1.00 73.94 199 ASN A CA 1
ATOM 1617 C C . ASN A 1 199 ? -22.259 15.920 4.247 1.00 73.94 199 ASN A C 1
ATOM 1619 O O . ASN A 1 199 ? -22.735 16.499 3.277 1.00 73.94 199 ASN A O 1
ATOM 1623 N N . SER A 1 200 ? -21.596 16.582 5.185 1.00 69.00 200 SER A N 1
ATOM 1624 C CA . SER A 1 200 ? -21.161 17.966 5.017 1.00 69.00 200 SER A CA 1
ATOM 1625 C C . SER A 1 200 ? -20.069 18.297 6.020 1.00 69.00 200 SER A C 1
ATOM 1627 O O . SER A 1 200 ? -19.924 17.648 7.056 1.00 69.00 200 SER A O 1
ATOM 1629 N N . TYR A 1 201 ? -19.317 19.354 5.730 1.00 62.75 201 TYR A N 1
ATOM 1630 C CA . TYR A 1 201 ? -18.282 19.836 6.636 1.00 62.75 201 TYR A CA 1
ATOM 1631 C C . TYR A 1 201 ? -18.858 20.353 7.966 1.00 62.75 201 TYR A C 1
ATOM 1633 O O . TYR A 1 201 ? -18.281 20.132 9.034 1.00 62.75 201 TYR A O 1
ATOM 1641 N N . HIS A 1 202 ? -20.016 21.016 7.898 1.00 63.25 202 HIS A N 1
ATOM 1642 C CA . HIS A 1 202 ? -20.602 21.774 9.006 1.00 63.25 202 HIS A CA 1
ATOM 1643 C C . HIS A 1 202 ? -21.491 20.956 9.948 1.00 63.25 202 HIS A C 1
ATOM 1645 O O . HIS A 1 202 ? -21.855 21.456 11.013 1.00 63.25 202 HIS A O 1
ATOM 1651 N N . ALA A 1 203 ? -21.865 19.728 9.581 1.00 63.16 203 ALA A N 1
ATOM 1652 C CA . ALA A 1 203 ? -22.716 18.891 10.413 1.00 63.16 203 ALA A CA 1
ATOM 1653 C C . ALA A 1 203 ? -22.173 17.465 10.495 1.00 63.16 203 ALA A C 1
ATOM 1655 O O . ALA A 1 203 ? -22.113 16.756 9.493 1.00 63.16 203 ALA A O 1
ATOM 1656 N N . ASP A 1 204 ? -21.895 17.011 11.718 1.00 67.88 204 ASP A N 1
ATOM 1657 C CA . ASP A 1 204 ? -21.517 15.627 12.024 1.00 67.88 204 ASP A CA 1
ATOM 1658 C C . ASP A 1 204 ? -22.762 14.709 11.967 1.00 67.88 204 ASP A C 1
ATOM 1660 O O . ASP A 1 204 ? -23.182 14.095 12.948 1.00 67.88 204 ASP A O 1
ATOM 1664 N N . ARG A 1 205 ? -23.419 14.680 10.801 1.00 70.12 205 ARG A N 1
ATOM 1665 C CA . ARG A 1 205 ? -24.596 13.857 10.470 1.00 70.12 205 ARG A CA 1
ATOM 1666 C C . ARG A 1 205 ? -24.248 12.831 9.390 1.00 70.12 205 ARG A C 1
ATOM 1668 O O . ARG A 1 205 ? -24.984 12.668 8.417 1.00 70.12 205 ARG A O 1
ATOM 1675 N N . GLY A 1 206 ? -23.086 12.205 9.533 1.00 82.25 206 GLY A N 1
ATOM 1676 C CA . GLY A 1 206 ? -22.620 11.163 8.634 1.00 82.25 206 GLY A CA 1
ATOM 1677 C C . GLY A 1 206 ? -23.286 9.809 8.831 1.00 82.25 206 GLY A C 1
ATOM 1678 O O . GLY A 1 206 ? -23.959 9.546 9.830 1.00 82.25 206 GLY A O 1
ATOM 1679 N N . VAL A 1 207 ? -23.053 8.931 7.863 1.00 91.06 207 VAL A N 1
ATOM 1680 C CA . VAL A 1 207 ? -23.392 7.509 7.938 1.00 91.06 207 VAL A CA 1
ATOM 1681 C C . VAL A 1 207 ? -22.232 6.772 8.603 1.00 91.06 207 VAL A C 1
ATOM 1683 O O . VAL A 1 207 ? -21.070 6.986 8.259 1.00 91.06 207 VAL A O 1
ATOM 1686 N N . LEU A 1 208 ? -22.533 5.905 9.570 1.00 94.25 208 LEU A N 1
ATOM 1687 C CA . LEU A 1 208 ? -21.529 5.037 10.181 1.00 94.25 208 LEU A CA 1
ATOM 1688 C C . LEU A 1 208 ? -21.123 3.964 9.167 1.00 94.25 208 LEU A C 1
ATOM 1690 O O . LEU A 1 208 ? -21.950 3.127 8.813 1.00 94.25 208 LEU A O 1
ATOM 1694 N N . LEU A 1 209 ? -19.864 3.980 8.731 1.00 94.62 209 LEU A N 1
ATOM 1695 C CA . LEU A 1 209 ? -19.321 2.964 7.830 1.00 94.62 209 LEU A CA 1
ATOM 1696 C C . LEU A 1 209 ? -18.938 1.700 8.599 1.00 94.62 209 LEU A C 1
ATOM 1698 O O . LEU A 1 209 ? -19.326 0.601 8.222 1.00 94.62 209 LEU A O 1
ATOM 1702 N N . ALA A 1 210 ? -18.194 1.856 9.698 1.00 95.81 210 ALA A N 1
ATOM 1703 C CA . ALA A 1 210 ? -17.681 0.732 10.474 1.00 95.81 210 ALA A CA 1
ATOM 1704 C C . ALA A 1 210 ? -17.493 1.084 11.954 1.00 95.81 210 ALA A C 1
ATOM 1706 O O . ALA A 1 210 ? -17.246 2.233 12.321 1.00 95.81 210 ALA A O 1
ATOM 1707 N N . THR A 1 211 ? -17.570 0.064 12.811 1.00 96.19 211 THR A N 1
ATOM 1708 C CA . THR A 1 211 ? -17.077 0.120 14.195 1.00 96.19 211 THR A CA 1
ATOM 1709 C C . THR A 1 211 ? -15.981 -0.921 14.356 1.00 96.19 211 THR A C 1
ATOM 1711 O O . THR A 1 211 ? -16.268 -2.112 14.464 1.00 96.19 211 THR A O 1
ATOM 1714 N N . LEU A 1 212 ? -14.738 -0.459 14.367 1.00 94.00 212 LEU A N 1
ATOM 1715 C CA . LEU A 1 212 ? -13.548 -1.272 14.564 1.00 94.00 212 LEU A CA 1
ATOM 1716 C C . LEU A 1 212 ? -13.279 -1.441 16.063 1.00 94.00 212 LEU A C 1
ATOM 1718 O O . LEU A 1 212 ? -13.594 -0.559 16.868 1.00 94.00 212 LEU A O 1
ATOM 1722 N N . ARG A 1 213 ? -12.729 -2.586 16.457 1.00 90.81 213 ARG A N 1
ATOM 1723 C CA . ARG A 1 213 ? -12.384 -2.905 17.846 1.00 90.81 213 ARG A CA 1
ATOM 1724 C C . ARG A 1 213 ? -10.999 -3.541 17.912 1.00 90.81 213 ARG A C 1
ATOM 1726 O O . ARG A 1 213 ? -10.802 -4.538 17.212 1.00 90.81 213 ARG A O 1
ATOM 1733 N N . PRO A 1 214 ? -10.100 -3.030 18.766 1.00 87.19 214 PRO A N 1
ATOM 1734 C CA . PRO A 1 214 ? -8.789 -3.635 18.989 1.00 87.19 214 PRO A CA 1
ATOM 1735 C C . PRO A 1 214 ? -8.911 -5.122 19.327 1.00 87.19 214 PRO A C 1
ATOM 1737 O O . PRO A 1 214 ? -9.843 -5.520 20.030 1.00 87.19 214 PRO A O 1
ATOM 1740 N N . GLN A 1 215 ? -8.014 -5.940 18.778 1.00 81.44 215 GLN A N 1
ATOM 1741 C CA . GLN A 1 215 ? -7.902 -7.397 18.940 1.00 81.44 215 GLN A CA 1
ATOM 1742 C C . GLN A 1 215 ? -9.131 -8.244 18.552 1.00 81.44 215 GLN A C 1
ATOM 1744 O O . GLN A 1 215 ? -9.071 -9.475 18.588 1.00 81.44 215 GLN A O 1
ATOM 1749 N N . VAL A 1 216 ? -10.256 -7.624 18.186 1.00 86.25 216 VAL A N 1
ATOM 1750 C CA . VAL A 1 216 ? -11.529 -8.321 17.940 1.00 86.25 216 VAL A CA 1
ATOM 1751 C C . VAL A 1 216 ? -12.012 -8.114 16.512 1.00 86.25 216 VAL A C 1
ATOM 1753 O O . VAL A 1 216 ? -12.420 -9.068 15.854 1.00 86.25 216 VAL A O 1
ATOM 1756 N N . TYR A 1 217 ? -12.010 -6.870 16.040 1.00 87.75 217 TYR A N 1
ATOM 1757 C CA . TYR A 1 217 ? -12.529 -6.505 14.728 1.00 87.75 217 TYR A CA 1
ATOM 1758 C C . TYR A 1 217 ? -11.779 -5.292 14.193 1.00 87.75 217 TYR A C 1
ATOM 1760 O O . TYR A 1 217 ? -12.274 -4.168 14.199 1.00 87.75 217 TYR A O 1
ATOM 1768 N N . GLU A 1 218 ? -10.536 -5.514 13.800 1.00 88.44 218 GLU A N 1
ATOM 1769 C CA . GLU A 1 218 ? -9.632 -4.434 13.409 1.00 88.44 218 GLU A CA 1
ATOM 1770 C C . GLU A 1 218 ? -9.731 -4.090 11.930 1.00 88.44 218 GLU A C 1
ATOM 1772 O O . GLU A 1 218 ? -9.218 -3.060 11.526 1.00 88.44 218 GLU A O 1
ATOM 1777 N N . GLN A 1 219 ? -10.408 -4.905 11.126 1.00 91.12 219 GLN A N 1
ATOM 1778 C CA . GLN A 1 219 ? -10.542 -4.689 9.694 1.00 91.12 219 GLN A CA 1
ATOM 1779 C C . GLN A 1 219 ? -11.997 -4.848 9.261 1.00 91.12 219 GLN A C 1
ATOM 1781 O O . GLN A 1 219 ? -12.683 -5.792 9.659 1.00 91.12 219 GLN A O 1
ATOM 1786 N N . HIS A 1 220 ? -12.450 -3.929 8.416 1.00 92.44 220 HIS A N 1
ATOM 1787 C CA . HIS A 1 220 ? -13.761 -3.940 7.792 1.00 92.44 220 HIS A CA 1
ATOM 1788 C C . HIS A 1 220 ? -13.593 -3.790 6.280 1.00 92.44 220 HIS A C 1
ATOM 1790 O O . HIS A 1 220 ? -13.290 -2.706 5.783 1.00 92.44 220 HIS A O 1
ATOM 1796 N N . SER A 1 221 ? -13.789 -4.893 5.556 1.00 90.12 221 SER A N 1
ATOM 1797 C CA . SER A 1 221 ? -13.905 -4.849 4.100 1.00 90.12 221 SER A CA 1
ATOM 1798 C C . SER A 1 221 ? -15.292 -4.336 3.727 1.00 90.12 221 SER A C 1
ATOM 1800 O O . SER A 1 221 ? -16.300 -4.773 4.288 1.00 90.12 221 SER A O 1
ATOM 1802 N N . ILE A 1 222 ? -15.325 -3.397 2.792 1.00 91.81 222 ILE A N 1
ATOM 1803 C CA . ILE A 1 222 ? -16.531 -2.754 2.284 1.00 91.81 222 ILE A CA 1
ATOM 1804 C C . ILE A 1 222 ? -16.355 -2.582 0.776 1.00 91.81 222 ILE A C 1
ATOM 1806 O O . ILE A 1 222 ? -15.240 -2.477 0.307 1.00 91.81 222 ILE A O 1
ATOM 1810 N N . SER A 1 223 ? -17.430 -2.586 -0.003 1.00 91.44 223 SER A N 1
ATOM 1811 C CA . SER A 1 223 ? -17.373 -2.170 -1.407 1.00 91.44 223 SER A CA 1
ATOM 1812 C C . SER A 1 223 ? -18.403 -1.070 -1.570 1.00 91.44 223 SER A C 1
ATOM 1814 O O . SER A 1 223 ? -19.593 -1.331 -1.756 1.00 91.44 223 SER A O 1
ATOM 1816 N N . LEU A 1 224 ? -17.958 0.164 -1.333 1.00 92.31 224 LEU A N 1
ATOM 1817 C CA . LEU A 1 224 ? -18.818 1.340 -1.355 1.00 92.31 224 LEU A CA 1
ATOM 1818 C C . LEU A 1 224 ? -18.349 2.292 -2.457 1.00 92.31 224 LEU A C 1
ATOM 1820 O O . LEU A 1 224 ? -17.375 3.017 -2.239 1.00 92.31 224 LEU A O 1
ATOM 1824 N N . PRO A 1 225 ? -19.034 2.323 -3.613 1.00 90.25 225 PRO A N 1
ATOM 1825 C CA . PRO A 1 225 ? -18.759 3.315 -4.638 1.00 90.25 225 PRO A CA 1
ATOM 1826 C C . PRO A 1 225 ? -19.214 4.694 -4.153 1.00 90.25 225 PRO A C 1
ATOM 1828 O O . PRO A 1 225 ? -20.369 4.908 -3.772 1.00 90.25 225 PRO A O 1
ATOM 1831 N N . LEU A 1 226 ? -18.287 5.641 -4.167 1.00 88.94 226 LEU A N 1
ATOM 1832 C CA . LEU A 1 226 ? -18.497 7.053 -3.917 1.00 88.94 226 LEU A CA 1
ATOM 1833 C C . LEU A 1 226 ? -18.388 7.785 -5.251 1.00 88.94 226 LEU A C 1
ATOM 1835 O O . LEU A 1 226 ? -17.373 7.727 -5.940 1.00 88.94 226 LEU A O 1
ATOM 1839 N N . LEU A 1 227 ? -19.466 8.467 -5.609 1.00 87.25 227 LEU A N 1
ATOM 1840 C CA . LEU A 1 227 ? -19.516 9.323 -6.786 1.00 87.25 227 LEU A CA 1
ATOM 1841 C C . LEU A 1 227 ? -19.040 10.743 -6.442 1.00 87.25 227 LEU A C 1
ATOM 1843 O O . LEU A 1 227 ? -18.971 11.094 -5.258 1.00 87.25 227 LEU A O 1
ATOM 1847 N N . PRO A 1 228 ? -18.781 11.587 -7.447 1.00 81.69 228 PRO A N 1
ATOM 1848 C CA . PRO A 1 228 ? -18.652 13.030 -7.271 1.00 81.69 228 PRO A CA 1
ATOM 1849 C C . PRO A 1 228 ? -19.863 13.602 -6.518 1.00 81.69 228 PRO A C 1
ATOM 1851 O O . PRO A 1 228 ? -20.955 13.020 -6.499 1.00 81.69 228 PRO A O 1
ATOM 1854 N N . ARG A 1 229 ? -19.689 14.711 -5.793 1.00 74.56 229 ARG A N 1
ATOM 1855 C CA . ARG A 1 229 ? -20.839 15.509 -5.330 1.00 74.56 229 ARG A CA 1
ATOM 1856 C C . ARG A 1 229 ? -20.828 16.812 -6.074 1.00 74.56 229 ARG A C 1
ATOM 1858 O O . ARG A 1 229 ? -19.832 17.516 -6.004 1.00 74.56 229 ARG A O 1
ATOM 1865 N N . GLU A 1 230 ? -21.989 17.182 -6.568 1.00 70.62 230 GLU A N 1
ATOM 1866 C CA . GLU A 1 230 ? -22.283 18.543 -6.971 1.00 70.62 230 GLU A CA 1
ATOM 1867 C C . GLU A 1 230 ? -23.255 19.120 -5.944 1.00 70.62 230 GLU A C 1
ATOM 1869 O O . GLU A 1 230 ? -24.303 18.528 -5.664 1.00 70.62 230 GLU A O 1
ATOM 1874 N N . GLU A 1 231 ? -22.901 20.247 -5.330 1.00 64.38 231 GLU A N 1
ATOM 1875 C CA . GLU A 1 231 ? -23.894 21.064 -4.637 1.00 64.38 231 GLU A CA 1
ATOM 1876 C C . GLU A 1 231 ? -24.370 22.150 -5.598 1.00 64.38 231 GLU A C 1
ATOM 1878 O O . GLU A 1 231 ? -23.608 23.024 -6.006 1.00 64.38 231 GLU A O 1
ATOM 1883 N N . GLN A 1 232 ? -25.649 22.091 -5.973 1.00 52.66 232 GLN A N 1
ATOM 1884 C CA . GLN A 1 232 ? -26.293 23.179 -6.699 1.00 52.66 232 GLN A CA 1
ATOM 1885 C C . GLN A 1 232 ? -26.511 24.341 -5.728 1.00 52.66 232 GLN A C 1
ATOM 1887 O O . GLN A 1 232 ? -27.436 24.327 -4.909 1.00 52.66 232 GLN A O 1
ATOM 1892 N N . HIS A 1 233 ? -25.660 25.360 -5.802 1.00 54.38 233 HIS A N 1
ATOM 1893 C CA . HIS A 1 233 ? -25.986 26.644 -5.205 1.00 54.38 233 HIS A CA 1
ATOM 1894 C C . HIS A 1 233 ? -26.951 27.380 -6.136 1.00 54.38 233 HIS A C 1
ATOM 1896 O O . HIS A 1 233 ? -26.553 27.871 -7.183 1.00 54.38 233 HIS A O 1
ATOM 1902 N N . ASN A 1 234 ? -28.222 27.487 -5.730 1.00 46.75 234 ASN A N 1
ATOM 1903 C CA . ASN A 1 234 ? -29.183 28.408 -6.343 1.00 46.75 234 ASN A CA 1
ATOM 1904 C C . ASN A 1 234 ? -28.729 29.858 -6.095 1.00 46.75 234 ASN A C 1
ATOM 1906 O O . ASN A 1 234 ? -29.227 30.525 -5.185 1.00 46.75 234 ASN A O 1
ATOM 1910 N N . HIS A 1 235 ? -27.774 30.349 -6.878 1.00 48.78 235 HIS A N 1
ATOM 1911 C CA . HIS A 1 235 ? -27.499 31.770 -7.006 1.00 48.78 235 HIS A CA 1
ATOM 1912 C C . HIS A 1 235 ? -27.986 32.230 -8.378 1.00 48.78 235 HIS A C 1
ATOM 1914 O O . HIS A 1 235 ? -27.679 31.628 -9.395 1.00 48.78 235 HIS A O 1
ATOM 1920 N N . GLU A 1 236 ? -28.772 33.307 -8.400 1.00 51.22 236 GLU A N 1
ATOM 1921 C CA . GLU A 1 236 ? -29.474 33.826 -9.584 1.00 51.22 236 GLU A CA 1
ATOM 1922 C C . GLU A 1 236 ? -28.557 34.262 -10.751 1.00 51.22 236 GLU A C 1
ATOM 1924 O O . GLU A 1 236 ? -29.070 34.750 -11.757 1.00 51.22 236 GLU A O 1
ATOM 1929 N N . HIS A 1 237 ? -27.229 34.106 -10.667 1.00 47.88 237 HIS A N 1
ATOM 1930 C CA . HIS A 1 237 ? -26.260 34.517 -11.688 1.00 47.88 237 HIS A CA 1
ATOM 1931 C C . HIS A 1 237 ? -25.167 33.455 -11.899 1.00 47.88 237 HIS A C 1
ATOM 1933 O O . HIS A 1 237 ? -24.202 33.426 -11.143 1.00 47.88 237 HIS A O 1
ATOM 1939 N N . GLY A 1 238 ? -25.294 32.671 -12.977 1.00 48.50 238 GLY A N 1
ATOM 1940 C CA . GLY A 1 238 ? -24.221 31.848 -13.553 1.00 48.50 238 GLY A CA 1
ATOM 1941 C C . GLY A 1 238 ? -23.965 30.537 -12.811 1.00 48.50 238 GLY A C 1
ATOM 1942 O O . GLY A 1 238 ? -23.329 30.530 -11.764 1.00 48.50 238 GLY A O 1
ATOM 1943 N N . ASP A 1 239 ? -24.450 29.434 -13.378 1.00 48.38 239 ASP A N 1
ATOM 1944 C CA . ASP A 1 239 ? -24.285 28.086 -12.835 1.00 48.38 239 ASP A CA 1
ATOM 1945 C C . ASP A 1 239 ? -22.839 27.588 -13.009 1.00 48.38 239 ASP A C 1
ATOM 1947 O O . ASP A 1 239 ? -22.434 27.217 -14.108 1.00 48.38 239 ASP A O 1
ATOM 1951 N N . GLU A 1 240 ? -22.079 27.507 -11.916 1.00 52.06 240 GLU A N 1
ATOM 1952 C CA . GLU A 1 240 ? -20.944 26.584 -11.803 1.00 52.06 240 GLU A CA 1
ATOM 1953 C C . GLU A 1 240 ? -21.239 25.605 -10.662 1.00 52.06 240 GLU A C 1
ATOM 1955 O O . GLU A 1 240 ? -21.415 25.995 -9.504 1.00 52.06 240 GLU A O 1
ATOM 1960 N N . ALA A 1 241 ? -21.339 24.314 -10.990 1.00 55.34 241 ALA A N 1
ATOM 1961 C CA . ALA A 1 241 ? -21.485 23.262 -9.995 1.00 55.34 241 ALA A CA 1
ATOM 1962 C C . ALA A 1 241 ? -20.189 23.165 -9.177 1.00 55.34 241 ALA A C 1
ATOM 1964 O O . ALA A 1 241 ? -19.137 22.798 -9.698 1.00 55.34 241 ALA A O 1
ATOM 1965 N N . VAL A 1 242 ? -20.251 23.487 -7.883 1.00 61.03 242 VAL A N 1
ATOM 1966 C CA . VAL A 1 242 ? -19.092 23.334 -6.997 1.00 61.03 242 VAL A CA 1
ATOM 1967 C C . VAL A 1 242 ? -19.012 21.874 -6.565 1.00 61.03 242 VAL A C 1
ATOM 1969 O O . VAL A 1 242 ? -19.914 21.353 -5.897 1.00 61.03 242 VAL A O 1
ATOM 1972 N N . ILE A 1 243 ? -17.921 21.210 -6.947 1.00 62.09 243 ILE A N 1
ATOM 1973 C CA . ILE A 1 243 ? -17.626 19.852 -6.495 1.00 62.09 243 ILE A CA 1
ATOM 1974 C C . ILE A 1 243 ? -17.329 19.904 -4.997 1.00 62.09 243 ILE A C 1
ATOM 1976 O O . ILE A 1 243 ? -16.448 20.647 -4.566 1.00 62.09 243 ILE A O 1
ATOM 1980 N N . THR A 1 244 ? -18.054 19.119 -4.196 1.00 73.12 244 THR A N 1
ATOM 1981 C CA . THR A 1 244 ? -17.838 19.067 -2.740 1.00 73.12 244 THR A CA 1
ATOM 1982 C C . THR A 1 244 ? -17.217 17.750 -2.290 1.00 73.12 244 THR A C 1
ATOM 1984 O O . THR A 1 244 ? -17.526 16.669 -2.802 1.00 73.12 244 THR A O 1
ATOM 1987 N N . ASP A 1 245 ? -16.339 17.850 -1.294 1.00 81.56 245 ASP A N 1
ATOM 1988 C CA . ASP A 1 245 ? -15.586 16.715 -0.769 1.00 81.56 245 ASP A CA 1
ATOM 1989 C C . ASP A 1 245 ? -16.493 15.668 -0.110 1.00 81.56 245 ASP A C 1
ATOM 1991 O O . ASP A 1 245 ? -17.436 15.979 0.628 1.00 81.56 245 ASP A O 1
ATOM 1995 N N . ARG A 1 246 ? -16.147 14.391 -0.289 1.00 85.31 246 ARG A N 1
ATOM 1996 C CA . ARG A 1 246 ? -16.554 13.329 0.638 1.00 85.31 246 ARG A CA 1
ATOM 1997 C C . ARG A 1 246 ? -15.670 13.413 1.876 1.00 85.31 246 ARG A C 1
ATOM 1999 O O . ARG A 1 246 ? -14.452 13.480 1.759 1.00 85.31 246 ARG A O 1
ATOM 2006 N N . ILE A 1 247 ? -16.266 13.394 3.065 1.00 88.06 247 ILE A N 1
ATOM 2007 C CA . ILE A 1 247 ? -15.514 13.554 4.313 1.00 88.06 247 ILE A CA 1
ATOM 2008 C C . ILE A 1 247 ? -15.545 12.253 5.101 1.00 88.06 247 ILE A C 1
ATOM 2010 O O . ILE A 1 247 ? -16.612 11.805 5.519 1.00 88.06 247 ILE A O 1
ATOM 2014 N N . ILE A 1 248 ? -14.375 11.668 5.348 1.00 90.81 248 ILE A N 1
ATOM 2015 C CA . ILE A 1 248 ? -14.231 10.541 6.270 1.00 90.81 248 ILE A CA 1
ATOM 2016 C C . ILE A 1 248 ? -13.721 11.061 7.611 1.00 90.81 248 ILE A C 1
ATOM 2018 O O . ILE A 1 248 ? -12.709 11.760 7.684 1.00 90.81 248 ILE A O 1
ATOM 2022 N N . ARG A 1 249 ? -14.416 10.702 8.689 1.00 91.75 249 ARG A N 1
ATOM 2023 C CA . ARG A 1 249 ? -14.061 11.088 10.057 1.00 91.75 249 ARG A CA 1
ATOM 2024 C C . ARG A 1 249 ? -13.895 9.864 10.944 1.00 91.75 249 ARG A C 1
ATOM 2026 O O . ARG A 1 249 ? -14.703 8.936 10.906 1.00 91.75 249 ARG A O 1
ATOM 2033 N N . VAL A 1 250 ? -12.874 9.908 11.796 1.00 91.50 250 VAL A N 1
ATOM 2034 C CA . VAL A 1 250 ? -12.576 8.869 12.787 1.00 91.50 250 VAL A CA 1
ATOM 2035 C C . VAL A 1 250 ? -12.897 9.370 14.194 1.00 91.50 250 VAL A C 1
ATOM 2037 O O . VAL A 1 250 ? -12.424 10.419 14.639 1.00 91.50 250 VAL A O 1
ATOM 2040 N N . GLU A 1 251 ? -13.699 8.600 14.920 1.00 90.25 251 GLU A N 1
ATOM 2041 C CA . GLU A 1 251 ? -14.089 8.860 16.305 1.00 90.25 251 GLU A CA 1
ATOM 2042 C C . GLU A 1 251 ? -13.630 7.706 17.199 1.00 90.25 251 GLU A C 1
ATOM 2044 O O . GLU A 1 251 ? -13.908 6.542 16.919 1.00 90.25 251 GLU A O 1
ATOM 2049 N N . VAL A 1 252 ? -12.947 8.028 18.294 1.00 89.62 252 VAL A N 1
ATOM 2050 C CA . VAL A 1 252 ? -12.386 7.040 19.219 1.00 89.62 252 VAL A CA 1
ATOM 2051 C C . VAL A 1 252 ? -13.250 6.985 20.462 1.00 89.62 252 VAL A C 1
ATOM 2053 O O . VAL A 1 252 ? -13.546 8.010 21.073 1.00 89.62 252 VAL A O 1
ATOM 2056 N N . ILE A 1 253 ? -13.651 5.776 20.837 1.00 89.31 253 ILE A N 1
ATOM 2057 C CA . ILE A 1 253 ? -14.403 5.493 22.052 1.00 89.31 253 ILE A CA 1
ATOM 2058 C C . ILE A 1 253 ? -13.420 4.888 23.061 1.00 89.31 253 ILE A C 1
ATOM 2060 O O . ILE A 1 253 ? -12.995 3.749 22.861 1.00 89.31 253 ILE A O 1
ATOM 2064 N N . PRO A 1 254 ? -13.042 5.608 24.128 1.00 85.38 254 PRO A N 1
ATOM 2065 C CA . PRO A 1 254 ? -12.107 5.091 25.122 1.00 85.38 254 PRO A CA 1
ATOM 2066 C C . PRO A 1 254 ? -12.769 4.054 26.051 1.00 85.38 254 PRO A C 1
ATOM 2068 O O . PRO A 1 254 ? -13.981 4.095 26.284 1.00 85.38 254 PRO A O 1
ATOM 2071 N N . GLU A 1 255 ? -11.973 3.131 26.599 1.00 80.81 255 GLU A N 1
ATOM 2072 C CA . GLU 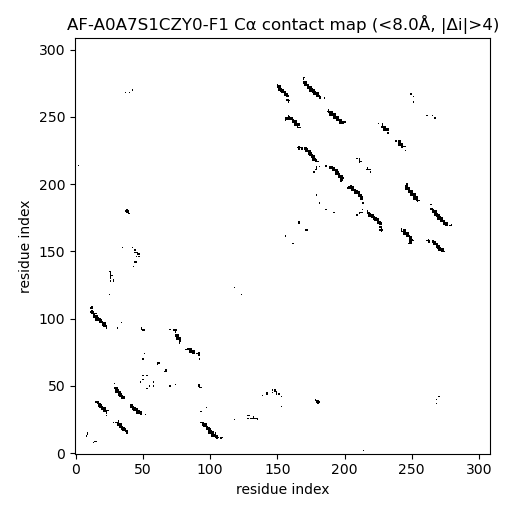A 1 255 ? -12.415 2.099 27.560 1.00 80.81 255 GLU A CA 1
ATOM 2073 C C . GLU A 1 255 ? -12.603 2.680 28.977 1.00 80.81 255 GLU A C 1
ATOM 2075 O O . GLU A 1 255 ? -13.495 2.266 29.721 1.00 80.81 255 GLU A O 1
ATOM 2080 N N . LYS A 1 256 ? -11.819 3.709 29.340 1.00 73.31 256 LYS A N 1
ATOM 2081 C CA . LYS A 1 256 ? -11.898 4.448 30.618 1.00 73.31 256 LYS A CA 1
ATOM 2082 C C . LYS A 1 256 ? -12.170 5.938 30.371 1.00 73.31 256 LYS A C 1
ATOM 2084 O O . LYS A 1 256 ? -11.829 6.471 29.325 1.00 73.31 256 LYS A O 1
ATOM 2089 N N . HIS A 1 257 ? -12.716 6.664 31.353 1.00 60.72 257 HIS A N 1
ATOM 2090 C CA . HIS A 1 257 ? -12.913 8.131 31.289 1.00 60.72 257 HIS A CA 1
ATOM 2091 C C . HIS A 1 257 ? -11.605 8.961 31.325 1.00 60.72 257 HIS A C 1
ATOM 2093 O O . HIS A 1 257 ? -11.622 10.120 31.735 1.00 60.72 257 HIS A O 1
ATOM 2099 N N . GLN A 1 258 ? -10.458 8.395 30.940 1.00 58.28 258 GLN A N 1
ATOM 2100 C CA . GLN A 1 258 ? -9.194 9.128 30.901 1.00 58.28 258 GLN A CA 1
ATOM 2101 C C . GLN A 1 258 ? -8.991 9.810 29.547 1.00 58.28 258 GLN A C 1
ATOM 2103 O O . GLN A 1 258 ? -9.003 9.184 28.494 1.00 58.28 258 GLN A O 1
ATOM 2108 N N . THR A 1 259 ? -8.752 11.116 29.608 1.00 52.94 259 THR A N 1
ATOM 2109 C CA . THR A 1 259 ? -8.324 11.982 28.508 1.00 52.94 259 THR A CA 1
ATOM 2110 C C . THR A 1 259 ? -6.818 11.838 28.282 1.00 52.94 259 THR A C 1
ATOM 2112 O O . THR A 1 259 ? -6.047 12.730 28.640 1.00 52.94 259 THR A O 1
ATOM 2115 N N . LYS A 1 260 ? -6.368 10.699 27.745 1.00 59.91 260 LYS A N 1
ATOM 2116 C CA . LYS A 1 260 ? -5.099 10.693 26.997 1.00 59.91 260 LYS A CA 1
ATOM 2117 C C . LYS A 1 260 ? -5.314 11.446 25.681 1.00 59.91 260 LYS A C 1
ATOM 2119 O O . LYS A 1 260 ? -6.454 11.593 25.239 1.00 59.91 260 LYS A O 1
ATOM 2124 N N . ASP A 1 261 ? -4.239 11.944 25.076 1.00 64.50 261 ASP A N 1
ATOM 2125 C CA . ASP A 1 261 ? -4.316 12.558 23.751 1.00 64.50 261 ASP A CA 1
ATOM 2126 C C . ASP A 1 261 ? -4.701 11.488 22.719 1.00 64.50 261 ASP A C 1
ATOM 2128 O O . ASP A 1 261 ? -3.870 10.710 22.253 1.00 64.50 261 ASP A O 1
ATOM 2132 N N . LEU A 1 262 ? -6.000 11.412 22.420 1.00 65.94 262 LEU A N 1
ATOM 2133 C CA . LEU A 1 262 ? -6.585 10.380 21.565 1.00 65.94 262 LEU A CA 1
ATOM 2134 C C . LEU A 1 262 ? -6.088 10.470 20.115 1.00 65.94 262 LEU A C 1
ATOM 2136 O O . LEU A 1 262 ? -6.235 9.507 19.365 1.00 65.94 262 LEU A O 1
ATOM 2140 N N . MET A 1 263 ? -5.508 11.608 19.715 1.00 58.47 263 MET A N 1
ATOM 2141 C CA . MET A 1 263 ? -5.035 11.837 18.350 1.00 58.47 263 MET A CA 1
ATOM 2142 C C . MET A 1 263 ? -3.843 10.936 17.982 1.00 58.47 263 MET A C 1
ATOM 2144 O O . MET A 1 263 ? -3.679 10.598 16.810 1.00 58.47 263 MET A O 1
ATOM 2148 N N . LEU A 1 264 ? -3.039 10.524 18.969 1.00 64.31 264 LEU A N 1
ATOM 2149 C CA . LEU A 1 264 ? -1.851 9.683 18.770 1.00 64.31 264 LEU A CA 1
ATOM 2150 C C . LEU A 1 264 ? -2.105 8.186 19.001 1.00 64.31 264 LEU A C 1
ATOM 2152 O O . LEU A 1 264 ? -1.268 7.377 18.617 1.00 64.31 264 LEU A O 1
ATOM 2156 N N . LEU A 1 265 ? -3.240 7.817 19.604 1.00 68.62 265 LEU A N 1
ATOM 2157 C CA . LEU A 1 265 ? -3.505 6.434 20.024 1.00 68.62 265 LEU A CA 1
ATOM 2158 C C . LEU A 1 265 ? -3.832 5.503 18.851 1.00 68.62 265 LEU A C 1
ATOM 2160 O O . LEU A 1 265 ? -3.583 4.302 18.918 1.00 68.62 265 LEU A O 1
ATOM 2164 N N . CYS A 1 266 ? -4.463 6.028 17.797 1.00 78.94 266 CYS A N 1
ATOM 2165 C CA . CYS A 1 266 ? -5.031 5.184 16.750 1.00 78.94 266 CYS A CA 1
ATOM 2166 C C . CYS A 1 266 ? -5.074 5.844 15.373 1.00 78.94 266 CYS A C 1
ATOM 2168 O O . CYS A 1 266 ? -5.446 7.006 15.191 1.00 78.94 266 CYS A O 1
ATOM 2170 N N . GLU A 1 267 ? -4.726 5.026 14.387 1.00 87.44 267 GLU A N 1
ATOM 2171 C CA . GLU A 1 267 ? -4.732 5.332 12.969 1.00 87.44 267 GLU A CA 1
ATOM 2172 C C . GLU A 1 267 ? -5.720 4.388 12.275 1.00 87.44 267 GLU A C 1
ATOM 2174 O O . GLU A 1 267 ? -5.727 3.185 12.524 1.00 87.44 267 GLU A O 1
ATOM 2179 N N . VAL A 1 268 ? -6.572 4.918 11.402 1.00 89.81 268 VAL A N 1
ATOM 2180 C CA . VAL A 1 268 ? -7.400 4.105 10.506 1.00 89.81 268 VAL A CA 1
ATOM 2181 C C . VAL A 1 268 ? -6.833 4.241 9.107 1.00 89.81 268 VAL A C 1
ATOM 2183 O O . VAL A 1 268 ? -6.795 5.335 8.547 1.00 89.81 268 VAL A O 1
ATOM 2186 N N . HIS A 1 269 ? -6.383 3.129 8.546 1.00 90.12 269 HIS A N 1
ATOM 2187 C CA . HIS A 1 269 ? -5.944 3.041 7.164 1.00 90.12 269 HIS A CA 1
ATOM 2188 C C . HIS A 1 269 ? -7.142 2.760 6.272 1.00 90.12 269 HIS A C 1
ATOM 2190 O O . HIS A 1 269 ? -7.955 1.878 6.548 1.00 90.12 269 HIS A O 1
ATOM 2196 N N . ILE A 1 270 ? -7.245 3.557 5.222 1.00 89.69 270 ILE A N 1
ATOM 2197 C CA . ILE A 1 270 ? -8.346 3.596 4.277 1.00 89.69 270 ILE A CA 1
ATOM 2198 C C . ILE A 1 270 ? -7.741 3.246 2.925 1.00 89.69 270 ILE A C 1
ATOM 2200 O O . ILE A 1 270 ? -6.824 3.931 2.463 1.00 89.69 270 ILE A O 1
ATOM 2204 N N . ALA A 1 271 ? -8.246 2.175 2.321 1.00 88.56 271 ALA A N 1
ATOM 2205 C CA . ALA A 1 271 ? -7.846 1.739 0.993 1.00 88.56 271 ALA A CA 1
ATOM 2206 C C . ALA A 1 271 ? -9.050 1.745 0.049 1.00 88.56 271 ALA A C 1
ATOM 2208 O O . ALA A 1 271 ? -10.156 1.356 0.437 1.00 88.56 271 ALA A O 1
ATOM 2209 N N . GLY A 1 272 ? -8.829 2.173 -1.187 1.00 87.94 272 GLY A N 1
ATOM 2210 C CA . GLY A 1 272 ? -9.842 2.140 -2.233 1.00 87.94 272 GLY A CA 1
ATOM 2211 C C . GLY A 1 272 ? -9.254 2.381 -3.613 1.00 87.94 272 GLY A C 1
ATOM 2212 O O . GLY A 1 272 ? -8.045 2.573 -3.751 1.00 87.94 272 GLY A O 1
ATOM 2213 N N . ARG A 1 273 ? -10.113 2.386 -4.628 1.00 85.44 273 ARG A N 1
ATOM 2214 C CA . ARG A 1 273 ? -9.721 2.481 -6.037 1.00 85.44 273 ARG A CA 1
ATOM 2215 C C . ARG A 1 273 ? -10.512 3.538 -6.786 1.00 85.44 273 ARG A C 1
ATOM 2217 O O . ARG A 1 273 ? -11.680 3.757 -6.486 1.00 85.44 273 ARG A O 1
ATOM 2224 N N . PHE A 1 274 ? -9.869 4.177 -7.754 1.00 82.88 274 PHE A N 1
ATOM 2225 C CA . PHE A 1 274 ? -10.497 5.094 -8.692 1.00 82.88 274 PHE A CA 1
ATOM 2226 C C . PHE A 1 274 ? -10.743 4.386 -10.016 1.00 82.88 274 PHE A C 1
ATOM 2228 O O . PHE A 1 274 ? -9.835 3.767 -10.564 1.00 82.88 274 PHE A O 1
ATOM 2235 N N . GLU A 1 275 ? -11.955 4.513 -10.537 1.00 80.44 275 GLU A N 1
ATOM 2236 C CA . GLU A 1 275 ? -12.338 3.974 -11.839 1.00 80.44 275 GLU A CA 1
ATOM 2237 C C . GLU A 1 275 ? -12.995 5.088 -12.662 1.00 80.44 275 GLU A C 1
ATOM 2239 O O . GLU A 1 275 ? -13.851 5.800 -12.118 1.00 80.44 275 GLU A O 1
ATOM 2244 N N . PRO A 1 276 ? -12.621 5.267 -13.942 1.00 80.62 276 PRO A N 1
ATOM 2245 C CA . PRO A 1 276 ? -13.300 6.215 -14.813 1.00 80.62 276 PRO A CA 1
ATOM 2246 C C . PRO A 1 276 ? -14.768 5.809 -14.974 1.00 80.62 276 PRO A C 1
ATOM 2248 O O . PRO A 1 276 ? -15.104 4.625 -15.075 1.00 80.62 276 PRO A O 1
ATOM 2251 N N . LEU A 1 277 ? -15.665 6.790 -14.978 1.00 80.81 277 LEU A N 1
ATOM 2252 C CA . LEU A 1 277 ? -17.074 6.546 -15.249 1.00 80.81 277 LEU A CA 1
ATOM 2253 C C . LEU A 1 277 ? -17.258 6.195 -16.733 1.00 80.81 277 LEU A C 1
ATOM 2255 O O . LEU A 1 277 ? -16.631 6.808 -17.591 1.00 80.81 277 LEU A O 1
ATOM 2259 N N . PRO A 1 278 ? -18.178 5.275 -17.076 1.00 68.94 278 PRO A N 1
ATOM 2260 C CA . PRO A 1 278 ? -18.351 4.770 -18.444 1.00 68.94 278 PRO A CA 1
ATOM 2261 C C . PRO A 1 278 ? -18.777 5.821 -19.490 1.00 68.94 278 PRO A C 1
ATOM 2263 O O . PRO A 1 278 ? -18.894 5.479 -20.661 1.00 68.94 278 PRO A O 1
ATOM 2266 N N . TYR A 1 279 ? -19.021 7.072 -19.085 1.00 61.25 279 TYR A N 1
ATOM 2267 C CA . TYR A 1 279 ? -19.398 8.189 -19.958 1.00 61.25 279 TYR A CA 1
ATOM 2268 C C . TYR A 1 279 ? -18.435 9.385 -19.868 1.00 61.25 279 TYR A C 1
ATOM 2270 O O . TYR A 1 279 ? -18.785 10.468 -20.333 1.00 61.25 279 TYR A O 1
ATOM 2278 N N . SER A 1 280 ? -17.248 9.239 -19.263 1.00 54.75 280 SER A N 1
ATOM 2279 C CA . SER A 1 280 ? -16.232 10.292 -19.347 1.00 54.75 280 SER A CA 1
ATOM 2280 C C . SER A 1 280 ? -15.763 10.382 -20.797 1.00 54.75 280 SER A C 1
ATOM 2282 O O . SER A 1 280 ? -15.155 9.437 -21.302 1.00 54.75 280 SER A O 1
ATOM 2284 N N . ALA A 1 281 ? -16.086 11.480 -21.474 1.00 45.28 281 ALA A N 1
ATOM 2285 C CA . ALA A 1 281 ? -15.641 11.755 -22.830 1.00 45.28 281 ALA A CA 1
ATOM 2286 C C . ALA A 1 281 ? -14.110 11.901 -22.851 1.00 45.28 281 ALA A C 1
ATOM 2288 O O . ALA A 1 281 ? -13.567 12.988 -22.710 1.00 45.28 281 ALA A O 1
ATOM 2289 N N . LEU A 1 282 ? -13.414 10.779 -23.002 1.00 47.28 282 LEU A N 1
ATOM 2290 C CA . LEU A 1 282 ? -12.107 10.720 -23.641 1.00 47.28 282 LEU A CA 1
ATOM 2291 C C . LEU A 1 282 ? -12.362 10.313 -25.095 1.00 47.28 282 LEU A C 1
ATOM 2293 O O . LEU A 1 282 ? -11.892 9.281 -25.567 1.00 47.28 282 LEU A O 1
ATOM 2297 N N . GLU A 1 283 ? -13.202 11.084 -25.787 1.00 43.59 283 GLU A N 1
ATOM 2298 C CA . GLU A 1 283 ? -13.137 11.104 -27.241 1.00 43.59 283 GLU A CA 1
ATOM 2299 C C . GLU A 1 283 ? -11.870 11.893 -27.556 1.00 43.59 283 GLU A C 1
ATOM 2301 O O . GLU A 1 283 ? -11.793 13.094 -27.319 1.00 43.59 283 GLU A O 1
ATOM 2306 N N . HIS A 1 284 ? -10.832 11.173 -27.976 1.00 41.78 284 HIS A N 1
ATOM 2307 C CA . HIS A 1 284 ? -9.700 11.773 -28.654 1.00 41.78 284 HIS A CA 1
ATOM 2308 C C . HIS A 1 284 ? -10.255 12.574 -29.836 1.00 41.78 284 HIS A C 1
ATOM 2310 O O . HIS A 1 284 ? -10.647 11.988 -30.845 1.00 41.78 284 HIS A O 1
ATOM 2316 N N . GLU A 1 285 ? -10.288 13.899 -29.709 1.00 39.47 285 GLU A N 1
ATOM 2317 C CA . GLU A 1 285 ? -10.217 14.798 -30.855 1.00 39.47 285 GLU A CA 1
ATOM 2318 C C . GLU A 1 285 ? -8.837 14.555 -31.481 1.00 39.47 285 GLU A C 1
ATOM 2320 O O . GLU A 1 285 ? -7.837 15.184 -31.146 1.00 39.47 285 GLU A O 1
ATOM 2325 N N . HIS A 1 286 ? -8.750 13.515 -32.313 1.00 38.91 286 HIS A N 1
ATOM 2326 C CA . HIS A 1 286 ? -7.799 13.524 -33.406 1.00 38.91 286 HIS A CA 1
ATOM 2327 C C . HIS A 1 286 ? -8.316 14.614 -34.340 1.00 38.91 286 HIS A C 1
ATOM 2329 O O . HIS A 1 286 ? -9.260 14.391 -35.096 1.00 38.91 286 HIS A O 1
ATOM 2335 N N . ASP A 1 287 ? -7.750 15.810 -34.199 1.00 39.47 287 ASP A N 1
ATOM 2336 C CA . ASP A 1 287 ? -7.774 16.810 -35.253 1.00 39.47 287 ASP A CA 1
ATOM 2337 C C . ASP A 1 287 ? -7.091 16.163 -36.465 1.00 39.47 287 ASP A C 1
ATOM 2339 O O . ASP A 1 287 ? -5.864 16.117 -36.572 1.00 39.47 287 ASP A O 1
ATOM 2343 N N . ASP A 1 288 ? -7.900 15.569 -37.341 1.00 41.03 288 ASP A N 1
ATOM 2344 C CA . ASP A 1 288 ? -7.540 15.380 -38.736 1.00 41.03 288 ASP A CA 1
ATOM 2345 C C . ASP A 1 288 ? -7.406 16.802 -39.310 1.00 41.03 288 ASP A C 1
ATOM 2347 O O . ASP A 1 288 ? -8.377 17.388 -39.790 1.00 41.03 288 ASP A O 1
ATOM 2351 N N . GLU A 1 289 ? -6.225 17.411 -39.156 1.00 42.16 289 GLU A N 1
ATOM 2352 C CA . GLU A 1 289 ? -5.852 18.590 -39.933 1.00 42.16 289 GLU A CA 1
ATOM 2353 C C . GLU A 1 289 ? -5.872 18.164 -41.404 1.00 42.16 289 GLU A C 1
ATOM 2355 O O . GLU A 1 289 ? -5.005 17.424 -41.872 1.00 42.16 289 GLU A O 1
ATOM 2360 N N . ASP A 1 290 ? -6.936 18.582 -42.090 1.00 40.12 290 ASP A N 1
ATOM 2361 C CA . ASP A 1 290 ? -7.101 18.493 -43.530 1.00 40.12 290 ASP A CA 1
ATOM 2362 C C . ASP A 1 290 ? -5.821 18.992 -44.229 1.00 40.12 290 ASP A C 1
ATOM 2364 O O . ASP A 1 290 ? -5.357 20.111 -43.999 1.00 40.12 290 ASP A O 1
ATOM 2368 N N . ASP A 1 291 ? -5.259 18.139 -45.091 1.00 42.78 291 ASP A N 1
ATOM 2369 C CA . ASP A 1 291 ? -4.228 18.484 -46.067 1.00 42.78 291 ASP A CA 1
ATOM 2370 C C . ASP A 1 291 ? -4.742 19.631 -46.964 1.00 42.78 291 ASP A C 1
ATOM 2372 O O . ASP A 1 291 ? -5.419 19.401 -47.970 1.00 42.78 291 ASP A O 1
ATOM 2376 N N . ASP A 1 292 ? -4.415 20.878 -46.621 1.00 39.78 292 ASP A N 1
ATOM 2377 C CA . ASP A 1 292 ? -4.534 22.008 -47.541 1.00 39.78 292 ASP A CA 1
ATOM 2378 C C . ASP A 1 292 ? -3.446 21.867 -48.623 1.00 39.78 292 ASP A C 1
ATOM 2380 O O . ASP A 1 292 ? -2.280 22.234 -48.446 1.00 39.78 292 ASP A O 1
ATOM 2384 N N . GLU A 1 293 ? -3.836 21.298 -49.767 1.00 41.94 293 GLU A N 1
ATOM 2385 C CA . GLU A 1 293 ? -3.085 21.357 -51.020 1.00 41.94 293 GLU A CA 1
ATOM 2386 C C . GLU A 1 293 ? -2.820 22.832 -51.392 1.00 41.94 293 GLU A C 1
ATOM 2388 O O . GLU A 1 293 ? -3.718 23.562 -51.815 1.00 41.94 293 GLU A O 1
ATOM 2393 N N . GLU A 1 294 ? -1.568 23.284 -51.262 1.00 37.41 294 GLU A N 1
ATOM 2394 C CA . GLU A 1 294 ? -1.100 24.532 -51.873 1.00 37.41 294 GLU A CA 1
ATOM 2395 C C . GLU A 1 294 ? -1.123 24.398 -53.411 1.00 37.41 294 GLU A C 1
ATOM 2397 O O . GLU A 1 294 ? -0.135 24.007 -54.038 1.00 37.41 294 GLU A O 1
ATOM 2402 N N . GLU A 1 295 ? -2.240 24.765 -54.048 1.00 41.28 295 GLU A N 1
ATOM 2403 C CA . GLU A 1 295 ? -2.213 25.260 -55.427 1.00 41.28 295 GLU A CA 1
ATOM 2404 C C . GLU A 1 295 ? -1.630 26.681 -55.416 1.00 41.28 295 GLU A C 1
ATOM 2406 O O . GLU A 1 295 ? -2.292 27.651 -55.043 1.00 41.28 295 GLU A O 1
ATOM 2411 N N . VAL A 1 296 ? -0.365 26.810 -55.825 1.00 39.28 296 VAL A N 1
ATOM 2412 C CA . VAL A 1 296 ? 0.207 28.100 -56.224 1.00 39.28 296 VAL A CA 1
ATOM 2413 C C . VAL A 1 296 ? 0.208 28.170 -57.745 1.00 39.28 296 VAL A C 1
ATOM 2415 O O . VAL A 1 296 ? 0.943 27.451 -58.422 1.00 39.28 296 VAL A O 1
ATOM 2418 N N . ASP A 1 297 ? -0.648 29.060 -58.238 1.00 33.66 297 ASP A N 1
ATOM 2419 C CA . ASP A 1 297 ? -0.823 29.467 -59.625 1.00 33.66 297 ASP A CA 1
ATOM 2420 C C . ASP A 1 297 ? 0.508 29.833 -60.317 1.00 33.66 297 ASP A C 1
ATOM 2422 O O . ASP A 1 297 ? 1.266 30.693 -59.861 1.00 33.66 297 ASP A O 1
ATOM 2426 N N . GLU A 1 298 ? 0.769 29.213 -61.473 1.00 35.44 298 GLU A N 1
ATOM 2427 C CA . GLU A 1 298 ? 1.776 29.672 -62.432 1.00 35.44 298 GLU A CA 1
ATOM 2428 C C . GLU A 1 298 ? 1.256 30.919 -63.167 1.00 35.44 298 GLU A C 1
ATOM 2430 O O . GLU A 1 298 ? 0.444 30.837 -64.094 1.00 35.44 298 GLU A O 1
ATOM 2435 N N . ASP A 1 299 ? 1.767 32.086 -62.773 1.00 35.81 299 ASP A N 1
ATOM 2436 C CA . ASP A 1 299 ? 1.653 33.325 -63.537 1.00 35.81 299 ASP A CA 1
ATOM 2437 C C . ASP A 1 299 ? 2.306 33.165 -64.920 1.00 35.81 299 ASP A C 1
ATOM 2439 O O . ASP A 1 299 ? 3.515 32.959 -65.063 1.00 35.81 299 ASP A O 1
ATOM 2443 N N . GLY A 1 300 ? 1.492 33.302 -65.964 1.00 33.06 300 GLY A N 1
ATOM 2444 C CA . GLY A 1 300 ? 1.970 33.422 -67.330 1.00 33.06 300 GLY A CA 1
ATOM 2445 C C . GLY A 1 300 ? 2.499 34.823 -67.623 1.00 33.06 300 GLY A C 1
ATOM 2446 O O . GLY A 1 300 ? 1.791 35.800 -67.414 1.00 33.06 300 GLY A O 1
ATOM 2447 N N . GLU A 1 301 ? 3.677 34.908 -68.239 1.00 32.78 301 GLU A N 1
ATOM 2448 C CA . GLU A 1 301 ? 3.902 35.838 -69.347 1.00 32.78 301 GLU A CA 1
ATOM 2449 C C . GLU A 1 301 ? 5.130 35.451 -70.194 1.00 32.78 301 GLU A C 1
ATOM 2451 O O . GLU A 1 301 ? 6.183 35.055 -69.702 1.00 32.78 301 GLU A O 1
ATOM 2456 N N . ASP A 1 302 ? 4.938 35.641 -71.499 1.00 31.75 302 ASP A N 1
ATOM 2457 C CA . ASP A 1 302 ? 5.927 35.890 -72.545 1.00 31.75 302 ASP A CA 1
ATOM 2458 C C . ASP A 1 302 ? 6.704 34.757 -73.257 1.00 31.75 302 ASP A C 1
ATOM 2460 O O . ASP A 1 302 ? 7.824 34.374 -72.942 1.00 31.75 302 ASP A O 1
ATOM 2464 N N . CYS A 1 303 ? 6.134 34.436 -74.426 1.00 30.08 303 CYS A N 1
ATOM 2465 C CA . CYS A 1 303 ? 6.702 34.741 -75.747 1.00 30.08 303 CYS A CA 1
ATOM 2466 C C . CYS A 1 303 ? 7.864 33.902 -76.327 1.00 30.08 303 CYS A C 1
ATOM 2468 O O . CYS A 1 303 ? 9.008 33.942 -75.894 1.00 30.08 303 CYS A O 1
ATOM 2470 N N . ASN A 1 304 ? 7.559 33.415 -77.539 1.00 29.47 304 ASN A N 1
ATOM 2471 C CA . ASN A 1 304 ? 8.427 33.202 -78.703 1.00 29.47 304 ASN A CA 1
ATOM 2472 C C . ASN A 1 304 ? 9.329 31.962 -78.754 1.00 29.47 304 ASN A C 1
ATOM 2474 O O . ASN A 1 304 ? 10.372 31.892 -78.118 1.00 29.47 304 ASN A O 1
ATOM 2478 N N . GLY A 1 305 ? 9.054 31.129 -79.765 1.00 28.66 305 GLY A N 1
ATOM 2479 C CA . GLY A 1 305 ? 10.125 30.622 -80.625 1.00 28.66 305 GLY A CA 1
ATOM 2480 C C . GLY A 1 305 ? 10.128 29.118 -80.867 1.00 28.66 305 GLY A C 1
ATOM 2481 O O . GLY A 1 305 ? 10.718 28.373 -80.106 1.00 28.66 305 GLY A O 1
ATOM 2482 N N . CYS A 1 306 ? 9.519 28.736 -81.989 1.00 29.50 306 CYS A N 1
ATOM 2483 C CA . CYS A 1 306 ? 10.080 27.872 -83.033 1.00 29.50 306 CYS A CA 1
ATOM 2484 C C . CYS A 1 306 ? 10.799 26.552 -82.668 1.00 29.50 306 CYS A C 1
ATOM 2486 O O . CYS A 1 306 ? 11.885 26.539 -82.105 1.00 29.50 306 CYS A O 1
ATOM 2488 N N . ASP A 1 307 ? 10.260 25.493 -83.279 1.00 29.72 307 ASP A N 1
ATOM 2489 C CA . ASP A 1 307 ? 10.972 24.461 -84.044 1.00 29.72 307 ASP A CA 1
ATOM 2490 C C . ASP A 1 307 ? 11.844 23.400 -83.339 1.00 29.72 307 ASP A C 1
ATOM 2492 O O . ASP A 1 307 ? 12.994 23.612 -82.979 1.00 29.72 307 ASP A O 1
ATOM 2496 N N . ALA A 1 308 ? 11.300 22.181 -83.423 1.00 31.09 308 ALA A N 1
ATOM 2497 C CA . ALA A 1 308 ? 11.879 21.015 -84.101 1.00 31.09 308 ALA A CA 1
ATOM 2498 C C . ALA A 1 308 ? 12.979 20.164 -83.428 1.00 31.09 308 ALA A C 1
ATOM 2500 O O . ALA A 1 308 ? 14.077 20.624 -83.125 1.00 31.09 308 ALA A O 1
ATOM 2501 N N . ASN A 1 309 ? 12.672 18.856 -83.485 1.00 32.12 309 ASN A N 1
ATOM 2502 C CA . ASN A 1 309 ? 13.463 17.629 -83.289 1.00 32.12 309 ASN A CA 1
ATOM 2503 C C . ASN A 1 309 ? 13.678 17.119 -81.865 1.00 32.12 309 ASN A C 1
ATOM 2505 O O . ASN A 1 309 ? 14.533 17.665 -81.141 1.00 32.12 309 ASN A O 1
#

Secondary structure (DSSP, 8-state):
-HHHHHHHHHHHH-EEEEEEEEE--TT-TTEEEEEEEETTEEEEEEEEE-TTTS-TTS-TT--SHHHHHHHHHTTEEE-TTTSS-EEE-TTTT---EEEEEEES--HHHHHHHHHTTSPPHHHHHH--TTPPTTSS---SPPP-S--SS--EEEEEEEBTPEEEE---TTEEEEEEEEEEEE-GGGGGGEEEEEEEEES-SS----EEEEEEBTTTB-EEEEEEEE---EE----SS----EE--EEEEEEEEESSS----TTTTEEEEEEEEEEE-TT------------------------------